Protein AF-A0A944F160-F1 (afdb_monomer)

Nearest PDB structures (foldseek):
  8bfn-assembly1_C  TM=7.804E-01  e=3.083E-09  Escherichia coli
  8dk2-assembly1_G  TM=7.842E-01  e=4.860E-09  Pseudomonas aeruginosa PA14
  8dk2-assembly1_H  TM=8.257E-01  e=2.257E-08  Pseudomonas aeruginosa PA14
  3rpu-assembly1_D  TM=6.708E-01  e=4.105E-07  Escherichia coli K-12
  8dk2-assembly1_F  TM=8.277E-01  e=2.269E-02  Pseudomonas aeruginosa PA14

Secondary structure (DSSP, 8-state):
--PPPPPPTT--S-THHHHHHHHHS-EETTT-HHHHHHHHHTHHHHHHHHHTTTEEEEEETTTTEEEEEEPPP-TTS-TTTPPPPSS--PPPPHHHHHHHHHHHHHHHHHHHH---S--EEEHHHHHHHHHTTS-TTS-HHHHHHHHHHHHHHHHHTTSEEEETTEEEEEEEPGGGGGTS-HHHHHTHHHHHHHHHS--------

Foldseek 3Di:
DDDDDDDDPPPPLPLCLLLVVQLVWKDFCVVRVSSLVSCVVCVVVNQVVCVVVQWGWDDDVPLRMIHIDHHDDPPPDDPVPDDPDSDDDDDDDPLLVQLLLLLVVVVVVCVVPDPDSWDKDFLVNSLVSSVVLDDPPPPSVVSSVVSVVSVVVCVVNVQWDADPPHRGMIIGRPCSCVVQPPVNSVCVVVVSVVNPPPPPPDDDD

Solvent-accessible surface area (backbone atoms only — not comparable to full-atom values): 12583 Å² total; per-residue (Å²): 136,84,77,82,78,77,84,68,92,85,77,69,88,46,69,61,55,34,50,57,45,32,74,75,37,70,43,40,39,92,82,33,50,74,34,42,55,44,37,68,76,38,44,70,65,50,39,61,57,36,44,78,69,49,29,43,75,47,76,40,78,89,74,34,36,30,34,67,41,68,53,77,81,61,90,84,54,62,76,91,72,58,74,80,73,87,67,79,90,74,84,73,55,70,72,45,50,51,50,56,48,54,52,49,52,51,50,52,54,44,66,74,74,45,94,69,95,72,55,73,46,42,53,66,59,54,50,54,62,55,55,77,79,52,74,93,84,64,64,62,70,65,48,55,60,50,47,54,53,38,50,50,49,34,36,75,70,56,37,32,41,77,42,88,98,34,97,54,33,30,35,56,35,66,67,44,53,82,78,54,42,75,68,60,58,72,44,34,73,66,51,49,55,64,69,68,45,77,81,70,77,77,74,88,127

pLDDT: mean 80.74, std 16.71, range [34.62, 97.38]

Sequence (205 aa):
MTTPVPPTPRQARSLSLPVNQLLKGPLFRDQHERAWEALLQLRARIQDYVDVMGLTVVIDEAEGYAFLRSQPEDENADPRLAAPRLMPRRSLSYPVSLLLVLLRKRLAEFDAGSGETRLMITRDEIVEMIRMFLPTGSNEARLVDQIDTYITKAVELQFLRRAKHQEQLYEVQRIIKAYVDGQWLADFETNLARYAAPTTPEGQQ

Radius of gyration: 21.59 Å; Cα contacts (8 Å, |Δi|>4): 173; chains: 1; bounding box: 53×37×85 Å

Structure (mmCIF, N/CA/C/O backbone):
data_AF-A0A944F160-F1
#
_entry.id   AF-A0A944F160-F1
#
loop_
_atom_site.group_PDB
_atom_site.id
_atom_site.type_symbol
_atom_site.label_atom_id
_atom_site.label_alt_id
_atom_site.label_comp_id
_atom_site.label_asym_id
_atom_site.label_entity_id
_atom_site.label_seq_id
_atom_site.pdbx_PDB_ins_code
_atom_site.Cartn_x
_atom_site.Cartn_y
_atom_site.Cartn_z
_atom_site.occupancy
_atom_site.B_iso_or_equiv
_atom_site.auth_seq_id
_atom_site.auth_comp_id
_atom_site.auth_asym_id
_atom_site.auth_atom_id
_atom_site.pdbx_PDB_model_num
ATOM 1 N N . MET A 1 1 ? 18.496 2.537 -55.499 1.00 48.50 1 MET A N 1
ATOM 2 C CA . MET A 1 1 ? 18.194 3.502 -54.421 1.00 48.50 1 MET A CA 1
ATOM 3 C C . MET A 1 1 ? 17.111 2.889 -53.558 1.00 48.50 1 MET A C 1
ATOM 5 O O . MET A 1 1 ? 15.952 2.900 -53.943 1.00 48.50 1 MET A O 1
ATOM 9 N N . THR A 1 2 ? 17.508 2.230 -52.475 1.00 46.03 2 THR A N 1
ATOM 10 C CA . THR A 1 2 ? 16.592 1.510 -51.586 1.00 46.03 2 THR A CA 1
ATOM 11 C C . THR A 1 2 ? 16.134 2.489 -50.515 1.00 46.03 2 THR A C 1
ATOM 13 O O . THR A 1 2 ? 16.920 2.894 -49.663 1.00 46.03 2 THR A O 1
ATOM 16 N N . THR A 1 3 ? 14.887 2.936 -50.603 1.00 49.78 3 THR A N 1
ATOM 17 C CA . THR A 1 3 ? 14.231 3.738 -49.569 1.00 49.78 3 THR A CA 1
ATOM 18 C C . THR A 1 3 ? 14.158 2.905 -48.284 1.00 49.78 3 THR A C 1
ATOM 20 O O . THR A 1 3 ? 13.722 1.752 -48.354 1.00 49.78 3 THR A O 1
ATOM 23 N N . PRO A 1 4 ? 14.582 3.415 -47.114 1.00 53.28 4 PRO A N 1
ATOM 24 C CA . PRO A 1 4 ? 14.446 2.664 -45.878 1.00 53.28 4 PRO A CA 1
ATOM 25 C C . PRO A 1 4 ? 12.960 2.543 -45.532 1.00 53.28 4 PRO A C 1
ATOM 27 O O . PRO A 1 4 ? 12.237 3.535 -45.440 1.00 53.28 4 PRO A O 1
ATOM 30 N N . VAL A 1 5 ? 12.512 1.300 -45.376 1.00 60.75 5 VAL A N 1
ATOM 31 C CA . VAL A 1 5 ? 11.178 0.946 -44.884 1.00 60.75 5 VAL A CA 1
ATOM 32 C C . VAL A 1 5 ? 10.983 1.598 -43.506 1.00 60.75 5 VAL A C 1
ATOM 34 O O . VAL A 1 5 ? 11.830 1.393 -42.632 1.00 60.75 5 VAL A O 1
ATOM 37 N N . PRO A 1 6 ? 9.909 2.376 -43.271 1.00 58.41 6 PRO A N 1
ATOM 38 C CA . PRO A 1 6 ? 9.619 2.884 -41.936 1.00 58.41 6 PRO A CA 1
ATOM 39 C C . PRO A 1 6 ? 9.370 1.697 -40.992 1.00 58.41 6 PRO A C 1
ATOM 41 O O . PRO A 1 6 ? 8.706 0.734 -41.389 1.00 58.41 6 PRO A O 1
ATOM 44 N N . PRO A 1 7 ? 9.895 1.715 -39.755 1.00 46.94 7 PRO A N 1
ATOM 45 C CA . PRO A 1 7 ? 9.709 0.603 -38.836 1.00 46.94 7 PRO A CA 1
ATOM 46 C C . PRO A 1 7 ? 8.213 0.352 -38.580 1.00 46.94 7 PRO A C 1
ATOM 48 O O . PRO A 1 7 ? 7.470 1.237 -38.166 1.00 46.94 7 PRO A O 1
ATOM 51 N N . THR A 1 8 ? 7.782 -0.883 -38.850 1.00 48.88 8 THR A N 1
ATOM 52 C CA . THR A 1 8 ? 6.441 -1.437 -38.579 1.00 48.88 8 THR A CA 1
ATOM 53 C C . THR A 1 8 ? 5.995 -1.215 -37.115 1.00 48.88 8 THR A C 1
ATOM 55 O O . THR A 1 8 ? 6.860 -1.151 -36.240 1.00 48.88 8 THR A O 1
ATOM 58 N N . PRO A 1 9 ? 4.679 -1.247 -36.786 1.00 48.91 9 PRO A N 1
ATOM 59 C CA . PRO A 1 9 ? 4.092 -0.939 -35.460 1.00 48.91 9 PRO A CA 1
ATOM 60 C C . PRO A 1 9 ? 4.465 -1.899 -34.307 1.00 48.91 9 PRO A C 1
ATOM 62 O O . PRO A 1 9 ? 3.807 -1.947 -33.272 1.00 48.91 9 PRO A O 1
ATOM 65 N N . ARG A 1 10 ? 5.518 -2.700 -34.477 1.00 46.72 10 ARG A N 1
ATOM 66 C CA . ARG A 1 10 ? 6.021 -3.721 -33.550 1.00 46.72 10 ARG A CA 1
ATOM 67 C C . ARG A 1 10 ? 6.875 -3.127 -32.410 1.00 46.72 10 ARG A C 1
ATOM 69 O O . ARG A 1 10 ? 7.394 -3.869 -31.584 1.00 46.72 10 ARG A O 1
ATOM 76 N N . GLN A 1 11 ? 6.998 -1.798 -32.350 1.00 48.06 11 GLN A N 1
ATOM 77 C CA . GLN A 1 11 ? 7.715 -1.022 -31.333 1.00 48.06 11 GLN A CA 1
ATOM 78 C C . GLN A 1 11 ? 6.733 -0.161 -30.515 1.00 48.06 11 GLN A C 1
ATOM 80 O O . GLN A 1 11 ? 6.533 0.995 -30.852 1.00 48.06 11 GLN A O 1
ATOM 85 N N . ALA A 1 12 ? 6.102 -0.719 -29.471 1.00 44.44 12 ALA A N 1
ATOM 86 C CA . ALA A 1 12 ? 5.682 0.005 -28.248 1.00 44.44 12 ALA A CA 1
ATOM 87 C C . ALA A 1 12 ? 4.867 -0.887 -27.282 1.00 44.44 12 ALA A C 1
ATOM 89 O O . ALA A 1 12 ? 3.846 -0.484 -26.733 1.00 44.44 12 ALA A O 1
ATOM 90 N N . ARG A 1 13 ? 5.366 -2.087 -26.960 1.00 55.56 13 ARG A N 1
ATOM 91 C CA . ARG A 1 13 ? 5.405 -2.461 -25.536 1.00 55.56 13 ARG A CA 1
ATOM 92 C C . ARG A 1 13 ? 6.640 -1.762 -24.986 1.00 55.56 13 ARG A C 1
ATOM 94 O O . ARG A 1 13 ? 7.719 -2.337 -24.907 1.00 55.56 13 ARG A O 1
ATOM 101 N N . SER A 1 14 ? 6.541 -0.445 -24.863 1.00 75.38 14 SER A N 1
ATOM 102 C CA . SER A 1 14 ? 7.671 0.402 -24.522 1.00 75.38 14 SER A CA 1
ATOM 103 C C . SER A 1 14 ? 7.957 0.249 -23.035 1.00 75.38 14 SER A C 1
ATOM 105 O O . SER A 1 14 ? 7.033 0.265 -22.225 1.00 75.38 14 SER A O 1
ATOM 107 N N . LEU A 1 15 ? 9.241 0.148 -22.677 1.00 85.00 15 LEU A N 1
ATOM 108 C CA . LEU A 1 15 ? 9.702 0.166 -21.281 1.00 85.00 15 LEU A CA 1
ATOM 109 C C . LEU A 1 15 ? 9.099 1.335 -20.492 1.00 85.00 15 LEU A C 1
ATOM 111 O O . LEU A 1 15 ? 8.826 1.203 -19.305 1.00 85.00 15 LEU A O 1
ATOM 115 N N . SER A 1 16 ? 8.830 2.450 -21.176 1.00 90.56 16 SER A N 1
ATOM 116 C CA . SER A 1 16 ? 8.236 3.644 -20.587 1.00 90.56 16 SER A CA 1
ATOM 117 C C . SER A 1 16 ? 6.921 3.385 -19.859 1.00 90.56 16 SER A C 1
ATOM 119 O O . SER A 1 16 ? 6.704 3.998 -18.825 1.00 90.56 16 SER A O 1
ATOM 121 N N . LEU A 1 17 ? 6.046 2.493 -20.338 1.00 93.81 17 LEU A N 1
ATOM 122 C CA . LEU A 1 17 ? 4.754 2.266 -19.685 1.00 93.81 17 LEU A CA 1
ATOM 123 C C . LEU A 1 17 ? 4.914 1.671 -18.271 1.00 93.81 17 LEU A C 1
ATOM 125 O O . LEU A 1 17 ? 4.497 2.336 -17.322 1.00 93.81 17 LEU A O 1
ATOM 129 N N . PRO A 1 18 ? 5.504 0.473 -18.085 1.00 94.75 18 PRO A N 1
ATOM 130 C CA . PRO A 1 18 ? 5.689 -0.089 -16.750 1.00 94.75 18 PRO A CA 1
ATOM 131 C C . PRO A 1 18 ? 6.624 0.764 -15.887 1.00 94.75 18 PRO A C 1
ATOM 133 O O . PRO A 1 18 ? 6.323 0.969 -14.716 1.00 94.75 18 PRO A O 1
ATOM 136 N N . VAL A 1 19 ? 7.702 1.325 -16.452 1.00 94.56 19 VAL A N 1
ATOM 137 C CA . VAL A 1 19 ? 8.652 2.159 -15.694 1.00 94.56 19 VAL A CA 1
ATOM 138 C C . VAL A 1 19 ? 7.991 3.439 -15.182 1.00 94.56 19 VAL A C 1
ATOM 140 O O . VAL A 1 19 ? 8.104 3.744 -14.000 1.00 94.56 19 VAL A O 1
ATOM 143 N N . ASN A 1 20 ? 7.251 4.170 -16.020 1.00 94.25 20 ASN A N 1
ATOM 144 C CA . ASN A 1 20 ? 6.584 5.399 -15.584 1.00 94.25 20 ASN A CA 1
ATOM 145 C C . ASN A 1 20 ? 5.519 5.126 -14.520 1.00 94.25 20 ASN A C 1
ATOM 147 O O . ASN A 1 20 ? 5.328 5.962 -13.640 1.00 94.25 20 ASN A O 1
ATOM 151 N N . GLN A 1 21 ? 4.818 3.990 -14.595 1.00 94.88 21 GLN A N 1
ATOM 152 C CA . GLN A 1 21 ? 3.865 3.612 -13.551 1.00 94.88 21 GLN A CA 1
ATOM 153 C C . GLN A 1 21 ? 4.581 3.288 -12.242 1.00 94.88 21 GLN A C 1
ATOM 155 O O . GLN A 1 21 ? 4.230 3.851 -11.212 1.00 94.88 21 GLN A O 1
ATOM 160 N N . LEU A 1 22 ? 5.643 2.484 -12.304 1.00 94.88 22 LEU A N 1
ATOM 161 C CA . LEU A 1 22 ? 6.470 2.124 -11.153 1.00 94.88 22 LEU A CA 1
ATOM 162 C C . LEU A 1 22 ? 7.118 3.339 -10.464 1.00 94.88 22 LEU A C 1
ATOM 164 O O . LEU A 1 22 ? 7.229 3.371 -9.241 1.00 94.88 22 LEU A O 1
ATOM 168 N N . LEU A 1 23 ? 7.515 4.358 -11.232 1.00 92.12 23 LEU A N 1
ATOM 169 C CA . LEU A 1 23 ? 8.055 5.614 -10.695 1.00 92.12 23 LEU A CA 1
ATOM 170 C C . LEU A 1 23 ? 6.992 6.473 -9.994 1.00 92.12 23 LEU A C 1
ATOM 172 O O . LEU A 1 23 ? 7.328 7.246 -9.099 1.00 92.12 23 LEU A O 1
ATOM 176 N N . LYS A 1 24 ? 5.717 6.356 -10.385 1.00 91.50 24 LYS A N 1
ATOM 177 C CA . LYS A 1 24 ? 4.599 7.054 -9.728 1.00 91.50 24 LYS A CA 1
ATOM 178 C C . LYS A 1 24 ? 4.118 6.333 -8.472 1.00 91.50 24 LYS A C 1
ATOM 180 O O . LYS A 1 24 ? 3.569 6.980 -7.585 1.00 91.50 24 LYS A O 1
ATOM 185 N N . GLY A 1 25 ? 4.305 5.018 -8.397 1.00 91.75 25 GLY A N 1
ATOM 186 C CA . GLY A 1 25 ? 3.907 4.204 -7.260 1.00 91.75 25 GLY A CA 1
ATOM 187 C C . GLY A 1 25 ? 3.819 2.715 -7.603 1.00 91.75 25 GLY A C 1
ATOM 188 O O . GLY A 1 25 ? 4.293 2.281 -8.652 1.00 91.75 25 GLY A O 1
ATOM 189 N N . PRO A 1 26 ? 3.219 1.910 -6.716 1.00 94.94 26 PRO A N 1
ATOM 190 C CA . PRO A 1 26 ? 3.035 0.489 -6.956 1.00 94.94 26 PRO A CA 1
ATOM 191 C C . PRO A 1 26 ? 2.193 0.180 -8.197 1.00 94.94 26 PRO A C 1
ATOM 193 O O . PRO A 1 26 ? 1.189 0.831 -8.484 1.00 94.94 26 PRO A O 1
ATOM 196 N N . LEU A 1 27 ? 2.575 -0.879 -8.902 1.00 96.06 27 LEU A N 1
ATOM 197 C CA . LEU A 1 27 ? 1.882 -1.413 -10.061 1.00 96.06 27 LEU A CA 1
ATOM 198 C C . LEU A 1 27 ? 1.107 -2.668 -9.642 1.00 96.06 27 LEU A C 1
ATOM 200 O O . LEU A 1 27 ? 1.691 -3.716 -9.383 1.00 96.06 27 LEU A O 1
ATOM 204 N N . PHE A 1 28 ? -0.218 -2.558 -9.598 1.00 96.25 28 PHE A N 1
ATOM 205 C CA . PHE A 1 28 ? -1.131 -3.677 -9.335 1.00 96.25 28 PHE A CA 1
ATOM 206 C C . PHE A 1 28 ? -1.639 -4.327 -10.627 1.00 96.25 28 PHE A C 1
ATOM 208 O O . PHE A 1 28 ? -2.057 -3.612 -11.542 1.00 96.25 28 PHE A O 1
ATOM 215 N N . ARG A 1 29 ? -1.665 -5.665 -10.687 1.00 95.88 29 ARG A N 1
ATOM 216 C CA . ARG A 1 29 ? -2.163 -6.442 -11.839 1.00 95.88 29 ARG A CA 1
ATOM 217 C C . ARG A 1 29 ? -3.590 -6.059 -12.225 1.00 95.88 29 ARG A C 1
ATOM 219 O O . ARG A 1 29 ? -3.880 -5.884 -13.402 1.00 95.88 29 ARG A O 1
ATOM 226 N N . ASP A 1 30 ? -4.466 -5.927 -11.236 1.00 92.75 30 ASP A N 1
ATOM 227 C CA . ASP A 1 30 ? -5.900 -5.719 -11.447 1.00 92.75 30 ASP A CA 1
ATOM 228 C C . ASP A 1 30 ? -6.263 -4.287 -11.878 1.00 92.75 30 ASP A C 1
ATOM 230 O O . ASP A 1 30 ? -7.335 -4.063 -12.432 1.00 92.75 30 ASP A O 1
ATOM 234 N N . GLN A 1 31 ? -5.374 -3.319 -11.642 1.00 92.94 31 GLN A N 1
ATOM 235 C CA . GLN A 1 31 ? -5.542 -1.928 -12.077 1.00 92.94 31 GLN A CA 1
ATOM 236 C C . GLN A 1 31 ? -4.779 -1.612 -13.365 1.00 92.94 31 GLN A C 1
ATOM 238 O O . GLN A 1 31 ? -5.205 -0.771 -14.156 1.00 92.94 31 GLN A O 1
ATOM 243 N N . HIS A 1 32 ? -3.624 -2.246 -13.560 1.00 94.88 32 HIS A N 1
ATOM 244 C CA . HIS A 1 32 ? -2.651 -1.868 -14.577 1.00 94.88 32 HIS A CA 1
ATOM 245 C C . HIS A 1 32 ? -2.330 -3.032 -15.515 1.00 94.88 32 HIS A C 1
ATOM 247 O O . HIS A 1 32 ? -1.169 -3.217 -15.865 1.00 94.88 32 HIS A O 1
ATOM 253 N N . GLU A 1 33 ? -3.335 -3.796 -15.947 1.00 94.50 33 GLU A N 1
ATOM 254 C CA . GLU A 1 33 ? -3.187 -5.033 -16.736 1.00 94.50 33 GLU A CA 1
ATOM 255 C C . GLU A 1 33 ? -2.151 -4.916 -17.870 1.00 94.50 33 GLU A C 1
ATOM 257 O O . GLU A 1 33 ? -1.165 -5.648 -17.903 1.00 94.50 33 GLU A O 1
ATOM 262 N N . ARG A 1 34 ? -2.274 -3.898 -18.733 1.00 93.75 34 ARG A N 1
ATOM 263 C CA . ARG A 1 34 ? -1.329 -3.672 -19.846 1.00 93.75 34 ARG A CA 1
ATOM 264 C C . ARG A 1 34 ? 0.102 -3.383 -19.384 1.00 93.75 34 ARG A C 1
ATOM 266 O O . ARG A 1 34 ? 1.058 -3.786 -20.044 1.00 93.75 34 ARG A O 1
ATOM 273 N N . ALA A 1 35 ? 0.262 -2.641 -18.289 1.00 95.00 35 ALA A N 1
ATOM 274 C CA . ALA A 1 35 ? 1.578 -2.335 -17.735 1.00 95.00 35 ALA A CA 1
ATOM 275 C C . ALA A 1 35 ? 2.161 -3.549 -16.994 1.00 95.00 35 ALA A C 1
ATOM 277 O O . ALA A 1 35 ? 3.364 -3.767 -17.062 1.00 95.00 35 ALA A O 1
ATOM 278 N N . TRP A 1 36 ? 1.316 -4.360 -16.352 1.00 96.69 36 TRP A N 1
ATOM 279 C CA . TRP A 1 36 ? 1.683 -5.613 -15.696 1.00 96.69 36 TRP A CA 1
ATOM 280 C C . TRP A 1 36 ? 2.204 -6.632 -16.712 1.00 96.69 36 TRP A C 1
ATOM 282 O O . TRP A 1 36 ? 3.298 -7.166 -16.553 1.00 96.69 36 TRP A O 1
ATOM 292 N N . GLU A 1 37 ? 1.487 -6.839 -17.817 1.00 95.38 37 GLU A N 1
ATOM 293 C CA . GLU A 1 37 ? 1.948 -7.699 -18.912 1.00 95.38 37 GLU A CA 1
ATOM 294 C C . GLU A 1 37 ? 3.286 -7.227 -19.492 1.00 95.38 37 GLU A C 1
ATOM 296 O O . GLU A 1 37 ? 4.191 -8.032 -19.722 1.00 95.38 37 GLU A O 1
ATOM 301 N N . ALA A 1 38 ? 3.432 -5.915 -19.711 1.00 95.19 38 ALA A N 1
ATOM 302 C CA . ALA A 1 38 ? 4.680 -5.334 -20.195 1.00 95.19 38 ALA A CA 1
ATOM 303 C C . ALA A 1 38 ? 5.825 -5.506 -19.182 1.00 95.19 38 ALA A C 1
ATOM 305 O O . ALA A 1 38 ? 6.948 -5.797 -19.591 1.00 95.19 38 ALA A O 1
ATOM 306 N N . LEU A 1 39 ? 5.545 -5.365 -17.881 1.00 95.94 39 LEU A N 1
ATOM 307 C CA . LEU A 1 39 ? 6.502 -5.591 -16.799 1.00 95.94 39 LEU A CA 1
ATOM 308 C C . LEU A 1 39 ? 7.034 -7.027 -16.821 1.00 95.94 39 LEU A C 1
ATOM 310 O O . LEU A 1 39 ? 8.249 -7.219 -16.819 1.00 95.94 39 LEU A O 1
ATOM 314 N N . LEU A 1 40 ? 6.148 -8.024 -16.894 1.00 95.69 40 LEU A N 1
ATOM 315 C CA . LEU A 1 40 ? 6.550 -9.433 -16.908 1.00 95.69 40 LEU A CA 1
ATOM 316 C C . LEU A 1 40 ? 7.366 -9.786 -18.158 1.00 95.69 40 LEU A C 1
ATOM 318 O O . LEU A 1 40 ? 8.377 -10.479 -18.068 1.00 95.69 40 LEU A O 1
ATOM 322 N N . GLN A 1 41 ? 6.981 -9.262 -19.322 1.00 94.94 41 GLN A N 1
ATOM 323 C CA . GLN A 1 41 ? 7.685 -9.527 -20.582 1.00 94.94 41 GLN A CA 1
ATOM 324 C C . GLN A 1 41 ? 9.052 -8.845 -20.683 1.00 94.94 41 GLN A C 1
ATOM 326 O O . GLN A 1 41 ? 9.931 -9.333 -21.390 1.00 94.94 41 GLN A O 1
ATOM 331 N N . LEU A 1 42 ? 9.231 -7.699 -20.022 1.00 94.94 42 LEU A N 1
ATOM 332 C CA . LEU A 1 42 ? 10.433 -6.869 -20.127 1.00 94.94 42 LEU A CA 1
ATOM 333 C C . LEU A 1 42 ? 11.240 -6.832 -18.826 1.00 94.94 42 LEU A C 1
ATOM 335 O O . LEU A 1 42 ? 12.070 -5.940 -18.661 1.00 94.94 42 LEU A O 1
ATOM 339 N N . ARG A 1 43 ? 11.029 -7.796 -17.921 1.00 94.62 43 ARG A N 1
ATOM 340 C CA . ARG A 1 43 ? 11.579 -7.801 -16.558 1.00 94.62 43 ARG A CA 1
ATOM 341 C C . ARG A 1 43 ? 13.070 -7.473 -16.494 1.00 94.62 43 ARG A C 1
ATOM 343 O O . ARG A 1 43 ? 13.440 -6.544 -15.787 1.00 94.62 43 ARG A O 1
ATOM 350 N N . ALA A 1 44 ? 13.904 -8.192 -17.250 1.00 94.69 44 ALA A N 1
ATOM 351 C CA . ALA A 1 44 ? 15.355 -7.977 -17.256 1.00 94.69 44 ALA A CA 1
ATOM 352 C C . ALA A 1 44 ? 15.717 -6.547 -17.686 1.00 94.69 44 ALA A C 1
ATOM 354 O O . ALA A 1 44 ? 16.418 -5.839 -16.981 1.00 94.69 44 ALA A O 1
ATOM 355 N N . ARG A 1 45 ? 15.120 -6.069 -18.783 1.00 94.75 45 ARG A N 1
ATOM 356 C CA . ARG A 1 45 ? 15.370 -4.719 -19.304 1.00 94.75 45 ARG A CA 1
ATOM 357 C C . ARG A 1 45 ? 14.890 -3.613 -18.364 1.00 94.75 45 ARG A C 1
ATOM 359 O O . ARG A 1 45 ? 15.476 -2.538 -18.347 1.00 94.75 45 ARG A O 1
ATOM 366 N N . ILE A 1 46 ? 13.796 -3.843 -17.636 1.00 95.19 46 ILE A N 1
ATOM 367 C CA . ILE A 1 46 ? 13.307 -2.909 -16.616 1.00 95.19 46 ILE A CA 1
ATOM 368 C C . ILE A 1 46 ? 14.276 -2.888 -15.442 1.00 95.19 46 ILE A C 1
ATOM 370 O O . ILE A 1 46 ? 14.620 -1.798 -15.002 1.00 95.19 46 ILE A O 1
ATOM 374 N N . GLN A 1 47 ? 14.732 -4.057 -14.980 1.00 94.94 47 GLN A N 1
ATOM 375 C CA . GLN A 1 47 ? 15.724 -4.164 -13.915 1.00 94.94 47 GLN A CA 1
ATOM 376 C C . GLN A 1 47 ? 17.003 -3.409 -14.286 1.00 94.94 47 GLN A C 1
ATOM 378 O O . GLN A 1 47 ? 17.388 -2.527 -13.531 1.00 94.94 47 GLN A O 1
ATOM 383 N N . ASP A 1 48 ? 17.576 -3.651 -15.468 1.00 94.19 48 ASP A N 1
ATOM 384 C CA . ASP A 1 48 ? 18.776 -2.945 -15.945 1.00 94.19 48 ASP A CA 1
ATOM 385 C C . ASP A 1 48 ? 18.565 -1.422 -15.998 1.00 94.19 48 ASP A C 1
ATOM 387 O O . ASP A 1 48 ? 19.449 -0.642 -15.660 1.00 94.19 48 ASP A O 1
ATOM 391 N N . TYR A 1 49 ? 17.376 -0.973 -16.412 1.00 93.19 49 TYR A N 1
ATOM 392 C CA . TYR A 1 49 ? 17.071 0.453 -16.522 1.00 93.19 49 TYR A CA 1
ATOM 393 C C . TYR A 1 49 ? 16.949 1.142 -15.156 1.00 93.19 49 TYR A C 1
ATOM 395 O O . TYR A 1 49 ? 17.437 2.257 -14.978 1.00 93.19 49 TYR A O 1
ATOM 403 N N . VAL A 1 50 ? 16.263 0.512 -14.196 1.00 92.44 50 VAL A N 1
ATOM 404 C CA . VAL A 1 50 ? 16.066 1.094 -12.859 1.00 92.44 50 VAL A CA 1
ATOM 405 C C . VAL A 1 50 ? 17.304 0.957 -11.976 1.00 92.44 50 VAL A C 1
ATOM 407 O O . VAL A 1 50 ? 17.508 1.802 -11.108 1.00 92.44 50 VAL A O 1
ATOM 410 N N . ASP A 1 51 ? 18.161 -0.025 -12.257 1.00 91.50 51 ASP A N 1
ATOM 411 C CA . ASP A 1 51 ? 19.460 -0.212 -11.607 1.00 91.50 51 ASP A CA 1
ATOM 412 C C . ASP A 1 51 ? 20.373 1.006 -11.805 1.00 91.50 51 ASP A C 1
ATOM 414 O O . ASP A 1 51 ? 20.918 1.537 -10.841 1.00 91.50 51 ASP A O 1
ATOM 418 N N . VAL A 1 52 ? 20.406 1.572 -13.019 1.00 89.62 52 VAL A N 1
ATOM 419 C CA . VAL A 1 52 ? 21.125 2.830 -13.320 1.00 89.62 52 VAL A CA 1
ATOM 420 C C . VAL A 1 52 ? 20.624 4.010 -12.472 1.00 89.62 52 VAL A C 1
ATOM 422 O O . VAL A 1 52 ? 21.364 4.959 -12.221 1.00 89.62 52 VAL A O 1
ATOM 425 N N . MET A 1 53 ? 19.372 3.966 -12.008 1.00 88.62 53 MET A N 1
ATOM 426 C CA . MET A 1 53 ? 18.781 4.979 -11.126 1.00 88.62 53 MET A CA 1
ATOM 427 C C . MET A 1 53 ? 19.001 4.686 -9.629 1.00 88.62 53 MET A C 1
ATOM 429 O O . MET A 1 53 ? 18.459 5.406 -8.789 1.00 88.62 53 MET A O 1
ATOM 433 N N . GLY A 1 54 ? 19.747 3.633 -9.275 1.00 88.06 54 GLY A N 1
ATOM 434 C CA . GLY A 1 54 ? 19.927 3.179 -7.892 1.00 88.06 54 GLY A CA 1
ATOM 435 C C . GLY A 1 54 ? 18.659 2.565 -7.291 1.00 88.06 54 GLY A C 1
ATOM 436 O O . GLY A 1 54 ? 18.422 2.653 -6.081 1.00 88.06 54 GLY A O 1
ATOM 437 N N . LEU A 1 55 ? 17.795 1.991 -8.133 1.00 91.75 55 LEU A N 1
ATOM 438 C CA . LEU A 1 55 ? 16.525 1.386 -7.744 1.00 91.75 55 LEU A CA 1
ATOM 439 C C . LEU 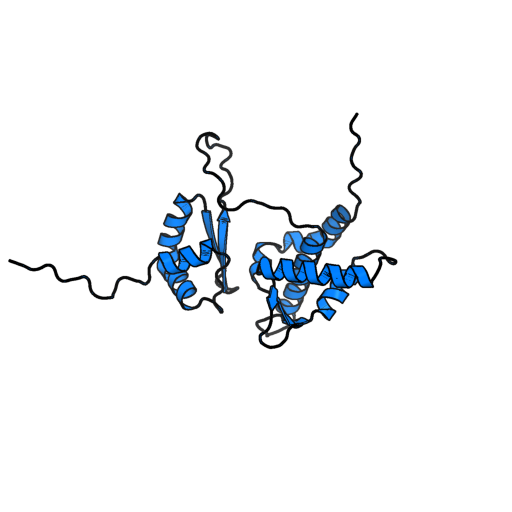A 1 55 ? 16.499 -0.103 -8.108 1.00 91.75 55 LEU A C 1
ATOM 441 O O . LEU A 1 55 ? 17.115 -0.552 -9.068 1.00 91.75 55 LEU A O 1
ATOM 445 N N . THR A 1 56 ? 15.700 -0.867 -7.374 1.00 93.12 56 THR A N 1
ATOM 446 C CA . THR A 1 56 ? 15.406 -2.271 -7.672 1.00 93.12 56 THR A CA 1
ATOM 447 C C . THR A 1 56 ? 13.907 -2.443 -7.840 1.00 93.12 56 THR A C 1
ATOM 449 O O . THR A 1 56 ? 13.127 -1.925 -7.034 1.00 93.12 56 THR A O 1
ATOM 452 N N . VAL A 1 57 ? 13.493 -3.181 -8.873 1.00 95.31 57 VAL A N 1
ATOM 453 C CA . VAL A 1 57 ? 12.091 -3.563 -9.040 1.00 95.31 57 VAL A CA 1
ATOM 454 C C . VAL A 1 57 ? 11.817 -4.856 -8.275 1.00 95.31 57 VAL A C 1
ATOM 456 O O . VAL A 1 57 ? 12.451 -5.885 -8.495 1.00 95.31 57 VAL A O 1
ATOM 459 N N . VAL A 1 58 ? 10.855 -4.801 -7.360 1.00 95.44 58 VAL A N 1
ATOM 460 C CA . VAL A 1 58 ? 10.352 -5.967 -6.631 1.00 95.44 58 VAL A CA 1
ATOM 461 C C . VAL A 1 58 ? 9.033 -6.375 -7.271 1.00 95.44 58 VAL A C 1
ATOM 463 O O . VAL A 1 58 ? 8.156 -5.534 -7.460 1.00 95.44 58 VAL A O 1
ATOM 466 N N . ILE A 1 59 ? 8.904 -7.654 -7.623 1.00 96.69 59 ILE A N 1
ATOM 467 C CA . ILE A 1 59 ? 7.717 -8.214 -8.276 1.00 96.69 59 ILE A CA 1
ATOM 468 C C . ILE A 1 59 ? 7.253 -9.405 -7.451 1.00 96.69 59 ILE A C 1
ATOM 470 O O . ILE A 1 59 ? 8.013 -10.354 -7.263 1.00 96.69 59 ILE A O 1
ATOM 474 N N . ASP A 1 60 ? 6.007 -9.356 -6.998 1.00 95.81 60 ASP A N 1
ATOM 475 C CA . ASP A 1 60 ? 5.322 -10.480 -6.376 1.00 95.81 60 ASP A CA 1
ATOM 476 C C . ASP A 1 60 ? 4.196 -10.927 -7.312 1.00 95.81 60 ASP A C 1
ATOM 478 O O . ASP A 1 60 ? 3.124 -10.321 -7.391 1.00 95.81 60 ASP A O 1
ATOM 482 N N . GLU A 1 61 ? 4.473 -11.962 -8.106 1.00 94.94 61 GLU A N 1
ATOM 483 C CA . GLU A 1 61 ? 3.512 -12.461 -9.087 1.00 94.94 61 GLU A CA 1
ATOM 484 C C . GLU A 1 61 ? 2.328 -13.175 -8.434 1.00 94.94 61 GLU A C 1
ATOM 486 O O . GLU A 1 61 ? 1.226 -13.112 -8.980 1.00 94.94 61 GLU A O 1
ATOM 491 N N . ALA A 1 62 ? 2.534 -13.823 -7.286 1.00 92.19 62 ALA A N 1
ATOM 492 C CA . ALA A 1 62 ? 1.479 -14.535 -6.574 1.00 92.19 62 ALA A CA 1
ATOM 493 C C . ALA A 1 62 ? 0.467 -13.548 -5.983 1.00 92.19 62 ALA A C 1
ATOM 495 O O . ALA A 1 62 ? -0.741 -13.729 -6.128 1.00 92.19 62 ALA A O 1
ATOM 496 N N . GLU A 1 63 ? 0.958 -12.463 -5.389 1.00 92.25 63 GLU A N 1
ATOM 497 C CA . GLU A 1 63 ? 0.114 -11.425 -4.798 1.00 92.25 63 GLU A CA 1
ATOM 498 C C . GLU A 1 63 ? -0.328 -10.352 -5.812 1.00 92.25 63 GLU A C 1
ATOM 500 O O . GLU A 1 63 ? -1.234 -9.567 -5.531 1.00 92.25 63 GLU A O 1
ATOM 505 N N . GLY A 1 64 ? 0.282 -10.313 -7.001 1.00 94.38 64 GLY A N 1
ATOM 506 C CA . GLY A 1 64 ? -0.141 -9.470 -8.120 1.00 94.38 64 GLY A CA 1
ATOM 507 C C . GLY A 1 64 ? 0.233 -7.991 -7.994 1.00 94.38 64 GLY A C 1
ATOM 508 O O . GLY A 1 64 ? -0.492 -7.141 -8.520 1.00 94.38 64 GLY A O 1
ATOM 509 N N . TYR A 1 65 ? 1.341 -7.669 -7.322 1.00 96.38 65 TYR A N 1
ATOM 510 C CA . TYR A 1 65 ? 1.856 -6.301 -7.209 1.00 96.38 65 TYR A CA 1
ATOM 511 C C . TYR A 1 65 ? 3.357 -6.209 -7.519 1.00 96.38 65 TYR A C 1
ATOM 513 O O . TYR A 1 65 ? 4.110 -7.176 -7.418 1.00 96.38 65 TYR A O 1
ATOM 521 N N . ALA A 1 66 ? 3.796 -5.015 -7.907 1.00 97.00 66 ALA A N 1
ATOM 522 C CA . ALA A 1 66 ? 5.198 -4.676 -8.098 1.00 97.00 66 ALA A CA 1
ATOM 523 C C . ALA A 1 66 ? 5.467 -3.235 -7.658 1.00 97.00 66 ALA A C 1
ATOM 525 O O . ALA A 1 66 ? 4.580 -2.386 -7.731 1.00 97.00 66 ALA A O 1
ATOM 526 N N . PHE A 1 67 ? 6.677 -2.936 -7.200 1.00 95.38 67 PHE A N 1
ATOM 527 C CA . PHE A 1 67 ? 7.063 -1.590 -6.770 1.00 95.38 67 PHE A CA 1
ATOM 528 C C . PHE A 1 67 ? 8.577 -1.381 -6.889 1.00 95.38 67 PHE A C 1
ATOM 530 O O . PHE A 1 67 ? 9.337 -2.339 -7.046 1.00 95.38 67 PHE A O 1
ATOM 537 N N . LEU A 1 68 ? 9.015 -0.122 -6.824 1.00 93.69 68 LEU A N 1
ATOM 538 C CA . LEU A 1 68 ? 10.434 0.235 -6.780 1.00 93.69 68 LEU A CA 1
ATOM 539 C C . LEU A 1 68 ? 10.890 0.447 -5.342 1.00 93.69 68 LEU A C 1
ATOM 541 O O . LEU A 1 68 ? 10.174 1.025 -4.523 1.00 93.69 68 LEU A O 1
ATOM 545 N N . ARG A 1 69 ? 12.115 0.018 -5.058 1.00 89.69 69 ARG A N 1
ATOM 546 C CA . ARG A 1 69 ? 12.806 0.275 -3.797 1.00 89.69 69 ARG A CA 1
ATOM 547 C C . ARG A 1 69 ? 14.171 0.876 -4.090 1.00 89.69 69 ARG A C 1
ATOM 549 O O . ARG A 1 69 ? 14.835 0.425 -5.016 1.00 89.69 69 ARG A O 1
ATOM 556 N N . SER A 1 70 ? 14.610 1.838 -3.281 1.00 88.12 70 SER A N 1
ATOM 557 C CA . SER A 1 70 ? 16.015 2.256 -3.295 1.00 88.12 70 SER A CA 1
ATOM 558 C C . SER A 1 70 ? 16.916 1.073 -2.968 1.00 88.12 70 SER A C 1
ATOM 560 O O . SER A 1 70 ? 16.609 0.296 -2.053 1.00 88.12 70 SER A O 1
ATOM 562 N N . GLN A 1 71 ? 18.028 0.967 -3.683 1.00 84.75 71 GLN A N 1
ATOM 563 C CA . GLN A 1 71 ? 19.076 0.018 -3.347 1.00 84.75 71 GLN A CA 1
ATOM 564 C C . GLN A 1 71 ? 19.627 0.302 -1.940 1.00 84.75 71 GLN A C 1
ATOM 566 O O . GLN A 1 71 ? 19.581 1.451 -1.475 1.00 84.75 71 GLN A O 1
ATOM 571 N N . PRO A 1 72 ? 20.070 -0.738 -1.211 1.00 75.06 72 PRO A N 1
ATOM 572 C CA . PRO A 1 72 ? 20.818 -0.524 0.018 1.00 75.06 72 PRO A CA 1
ATOM 573 C C . PRO A 1 72 ? 22.068 0.304 -0.295 1.00 75.06 72 PRO A C 1
ATOM 575 O O . PRO A 1 72 ? 22.620 0.207 -1.389 1.00 75.06 72 PRO A O 1
ATOM 578 N N . GLU A 1 73 ? 22.490 1.135 0.656 1.00 67.44 73 GLU A N 1
ATOM 579 C CA . GLU A 1 73 ? 23.796 1.778 0.536 1.00 67.44 73 GLU A CA 1
ATOM 580 C C . GLU A 1 73 ? 24.862 0.692 0.532 1.00 67.44 73 GLU A C 1
ATOM 582 O O . GLU A 1 73 ? 24.875 -0.174 1.408 1.00 67.44 73 GLU A O 1
ATOM 587 N N . ASP A 1 74 ? 25.725 0.729 -0.476 1.00 68.31 74 ASP A N 1
ATOM 588 C CA . ASP A 1 74 ? 26.966 -0.018 -0.422 1.00 68.31 74 ASP A CA 1
ATOM 589 C C . ASP A 1 74 ? 27.874 0.702 0.576 1.00 68.31 74 ASP A C 1
ATOM 591 O O . ASP A 1 74 ? 28.346 1.809 0.316 1.00 68.31 74 ASP A O 1
ATOM 595 N N . GLU A 1 75 ? 28.082 0.083 1.738 1.00 64.88 75 GLU A N 1
ATOM 596 C CA . GLU A 1 75 ? 28.943 0.605 2.806 1.00 64.88 75 GLU A CA 1
ATOM 597 C C . GLU A 1 75 ? 30.393 0.824 2.332 1.00 64.88 75 GLU A C 1
ATOM 599 O O . GLU A 1 75 ? 31.138 1.573 2.962 1.00 64.88 75 GLU A O 1
ATOM 604 N N . ASN A 1 76 ? 30.788 0.213 1.207 1.00 65.62 76 ASN A N 1
ATOM 605 C CA . ASN A 1 76 ? 32.118 0.337 0.613 1.00 65.62 76 ASN A CA 1
ATOM 606 C C . ASN A 1 76 ? 32.191 1.361 -0.532 1.00 65.62 76 ASN A C 1
ATOM 608 O O . ASN A 1 76 ? 33.282 1.606 -1.055 1.00 65.62 76 ASN A O 1
ATOM 612 N N . ALA A 1 77 ? 31.066 1.947 -0.954 1.00 67.31 77 ALA A N 1
ATOM 613 C CA . ALA A 1 77 ? 31.054 2.943 -2.019 1.00 67.31 77 ALA A CA 1
ATOM 614 C C . ALA A 1 77 ? 31.534 4.308 -1.506 1.00 67.31 77 ALA A C 1
ATOM 616 O O . ALA A 1 77 ? 31.196 4.725 -0.399 1.00 67.31 77 ALA A O 1
ATOM 617 N N . ASP A 1 78 ? 32.303 5.033 -2.328 1.00 70.69 78 ASP A N 1
ATOM 618 C CA . ASP A 1 78 ? 32.722 6.400 -2.001 1.00 70.69 78 ASP A CA 1
ATOM 619 C C . ASP A 1 78 ? 31.469 7.278 -1.793 1.00 70.69 78 ASP A C 1
ATOM 621 O O . ASP A 1 78 ? 30.700 7.469 -2.743 1.00 70.69 78 ASP A O 1
ATOM 625 N N . PRO A 1 79 ? 31.258 7.863 -0.597 1.00 66.62 79 PRO A N 1
ATOM 626 C CA . PRO A 1 79 ? 30.105 8.717 -0.314 1.00 66.62 79 PRO A CA 1
ATOM 627 C C . PRO A 1 79 ? 29.977 9.911 -1.269 1.00 66.62 79 PRO A C 1
ATOM 629 O O . PRO A 1 79 ? 28.891 10.463 -1.430 1.00 66.62 79 PRO A O 1
ATOM 632 N N . ARG A 1 80 ? 31.073 10.321 -1.923 1.00 66.38 80 ARG A N 1
ATOM 633 C CA . ARG A 1 80 ? 31.094 11.393 -2.933 1.00 66.38 80 ARG A CA 1
ATOM 634 C C . ARG A 1 80 ? 30.501 10.966 -4.276 1.00 66.38 80 ARG A C 1
ATOM 636 O O . ARG A 1 80 ? 30.136 11.828 -5.070 1.00 66.38 80 ARG A O 1
ATOM 643 N N . LEU A 1 81 ? 30.427 9.661 -4.529 1.00 66.12 81 LEU A N 1
ATOM 644 C CA . LEU A 1 81 ? 29.829 9.054 -5.718 1.00 66.12 81 LEU A CA 1
ATOM 645 C C . LEU A 1 81 ? 28.401 8.548 -5.454 1.00 66.12 81 LEU A C 1
ATOM 647 O O . LEU A 1 81 ? 27.733 8.106 -6.388 1.00 66.12 81 LEU A O 1
ATOM 651 N N . ALA A 1 82 ? 27.920 8.619 -4.207 1.00 65.12 82 ALA A N 1
ATOM 652 C CA . ALA A 1 82 ? 26.587 8.162 -3.840 1.00 65.12 82 ALA A CA 1
ATOM 653 C C . ALA A 1 82 ? 25.508 9.024 -4.516 1.00 65.12 82 ALA A C 1
ATOM 655 O O . ALA A 1 82 ? 25.398 10.231 -4.282 1.00 65.12 82 ALA A O 1
ATOM 656 N N . ALA A 1 83 ? 24.693 8.394 -5.363 1.00 65.81 83 ALA A N 1
ATOM 657 C CA . ALA A 1 83 ? 23.588 9.069 -6.026 1.00 65.81 83 ALA A CA 1
ATOM 658 C C . ALA A 1 83 ? 22.535 9.540 -4.997 1.00 65.81 83 ALA A C 1
ATOM 660 O O . ALA A 1 83 ? 22.236 8.818 -4.039 1.00 65.81 83 ALA A O 1
ATOM 661 N N . PRO A 1 84 ? 21.919 10.723 -5.189 1.00 69.38 84 PRO A N 1
ATOM 662 C CA . PRO A 1 84 ? 20.818 11.169 -4.345 1.00 69.38 84 PRO A CA 1
ATOM 663 C C . PRO A 1 84 ? 19.671 10.155 -4.347 1.00 69.38 84 PRO A C 1
ATOM 665 O O . PRO A 1 84 ? 19.226 9.698 -5.400 1.00 69.38 84 PRO A O 1
ATOM 668 N N . ARG A 1 85 ? 19.142 9.827 -3.163 1.00 71.75 85 ARG A N 1
ATOM 669 C CA . ARG A 1 85 ? 18.015 8.893 -3.048 1.00 71.75 85 ARG A CA 1
ATOM 670 C C . ARG A 1 85 ? 16.761 9.469 -3.697 1.00 71.75 85 ARG A C 1
ATOM 672 O O . ARG A 1 85 ? 16.195 10.443 -3.207 1.00 71.75 85 ARG A O 1
ATOM 679 N N . LEU A 1 86 ? 16.270 8.790 -4.731 1.00 73.56 86 LEU A N 1
ATOM 680 C CA . LEU A 1 86 ? 15.022 9.152 -5.409 1.00 73.56 86 LEU A CA 1
ATOM 681 C C . LEU A 1 86 ? 13.780 8.898 -4.542 1.00 73.56 86 LEU A C 1
ATOM 683 O O . LEU A 1 86 ? 12.765 9.570 -4.703 1.00 73.56 86 LEU A O 1
ATOM 687 N N . MET A 1 87 ? 13.858 7.950 -3.601 1.00 70.56 87 MET A N 1
ATOM 688 C CA . MET A 1 87 ? 12.764 7.625 -2.685 1.00 70.56 87 MET A CA 1
ATOM 689 C C . MET A 1 87 ? 13.186 7.907 -1.233 1.00 70.56 87 MET A C 1
ATOM 691 O O . MET A 1 87 ? 13.925 7.113 -0.638 1.00 70.56 87 MET A O 1
ATOM 695 N N . PRO A 1 88 ? 12.757 9.036 -0.636 1.00 65.12 88 PRO A N 1
ATOM 696 C CA . PRO A 1 88 ? 13.097 9.366 0.742 1.00 65.12 88 PRO A CA 1
ATOM 697 C C . PRO A 1 88 ? 12.418 8.398 1.718 1.00 65.12 88 PRO A C 1
ATOM 699 O O . PRO A 1 88 ? 11.213 8.152 1.640 1.00 65.12 88 PRO A O 1
ATOM 702 N N . ARG A 1 89 ? 13.182 7.880 2.686 1.00 67.25 89 ARG A N 1
ATOM 703 C CA . ARG A 1 89 ? 12.650 7.071 3.792 1.00 67.25 89 ARG A CA 1
ATOM 704 C C . ARG A 1 89 ? 12.039 7.996 4.842 1.00 67.25 89 ARG A C 1
ATOM 706 O O . ARG A 1 89 ? 12.752 8.512 5.695 1.00 67.25 89 ARG A O 1
ATOM 713 N N . ARG A 1 90 ? 10.729 8.225 4.774 1.00 68.50 90 ARG A N 1
ATOM 714 C CA . ARG A 1 90 ? 9.992 8.914 5.842 1.00 68.50 90 ARG A CA 1
ATOM 715 C C . ARG A 1 90 ? 9.408 7.887 6.804 1.00 68.50 90 ARG A C 1
ATOM 717 O O . ARG A 1 90 ? 8.782 6.927 6.358 1.00 68.50 90 ARG A O 1
ATOM 724 N N . SER A 1 91 ? 9.623 8.085 8.102 1.00 73.88 91 SER A N 1
ATOM 725 C CA . SER A 1 91 ? 8.958 7.296 9.136 1.00 73.88 91 SER A CA 1
ATOM 726 C C . SER A 1 91 ? 7.456 7.582 9.126 1.00 73.88 91 SER A C 1
ATOM 728 O O . SER A 1 91 ? 7.016 8.707 8.875 1.00 73.88 91 SER A O 1
ATOM 730 N N . LEU A 1 92 ? 6.661 6.541 9.364 1.00 80.44 92 LEU A N 1
ATOM 731 C CA . LEU A 1 92 ? 5.222 6.672 9.567 1.00 80.44 92 LEU A CA 1
ATOM 732 C C . LEU A 1 92 ? 4.949 7.052 11.024 1.00 80.44 92 LEU A C 1
ATOM 734 O O . LEU A 1 92 ? 5.702 6.674 11.923 1.00 80.44 92 LEU A O 1
ATOM 738 N N . SER A 1 93 ? 3.869 7.799 11.261 1.00 82.31 93 SER A N 1
ATOM 739 C CA . SER A 1 93 ? 3.414 8.067 12.625 1.00 82.31 93 SER A CA 1
ATOM 740 C C . SER A 1 93 ? 2.944 6.771 13.286 1.00 82.31 93 SER A C 1
ATOM 742 O O . SER A 1 93 ? 2.454 5.865 12.608 1.00 82.31 93 SER A O 1
ATOM 744 N N . TYR A 1 94 ? 3.059 6.694 14.614 1.00 79.75 94 TYR A N 1
ATOM 745 C CA . TYR A 1 94 ? 2.646 5.509 15.368 1.00 79.75 94 TYR A CA 1
ATOM 746 C C . TYR A 1 94 ? 1.225 5.022 15.022 1.00 79.75 94 TYR A C 1
ATOM 748 O O . TYR A 1 94 ? 1.081 3.840 14.716 1.00 79.75 94 TYR A O 1
ATOM 756 N N . PRO A 1 95 ? 0.193 5.888 14.954 1.00 83.44 95 PRO A N 1
ATOM 757 C CA . PRO A 1 95 ? -1.161 5.424 14.657 1.00 83.44 95 PRO A CA 1
ATOM 758 C C . PRO A 1 95 ? -1.330 4.857 13.241 1.00 83.44 95 PRO A C 1
ATOM 760 O O . PRO A 1 95 ? -2.095 3.917 13.040 1.00 83.44 95 PRO A O 1
ATOM 763 N N . VAL A 1 96 ? -0.594 5.386 12.256 1.00 87.56 96 VAL A N 1
ATOM 764 C CA . VAL A 1 96 ? -0.606 4.845 10.888 1.00 87.56 96 VAL A CA 1
ATOM 765 C C . VAL A 1 96 ? 0.100 3.493 10.861 1.00 87.56 96 VAL A C 1
ATOM 767 O O . VAL A 1 96 ? -0.432 2.549 10.288 1.00 87.56 96 VAL A O 1
ATOM 770 N N . SER A 1 97 ? 1.254 3.369 11.519 1.00 84.75 97 SER A N 1
ATOM 771 C CA . SER A 1 97 ? 1.955 2.088 11.657 1.00 84.75 97 SER A CA 1
ATOM 772 C C . SER A 1 97 ? 1.072 1.036 12.332 1.00 84.75 97 SER A C 1
ATOM 774 O O . SER A 1 97 ? 0.965 -0.075 11.823 1.00 84.75 97 SER A O 1
ATOM 776 N N . LEU A 1 98 ? 0.376 1.399 13.416 1.00 86.31 98 LEU A N 1
ATOM 777 C CA . LEU A 1 98 ? -0.587 0.530 14.093 1.00 86.31 98 LEU A CA 1
ATOM 778 C C . LEU A 1 98 ? -1.682 0.055 13.132 1.00 86.31 98 LEU A C 1
ATOM 780 O O . LEU A 1 98 ? -1.893 -1.148 12.998 1.00 86.31 98 LEU A O 1
ATOM 784 N N . LEU A 1 99 ? -2.330 0.977 12.413 1.00 91.25 99 LEU A N 1
ATOM 785 C CA . LEU A 1 99 ? -3.358 0.640 11.426 1.00 91.25 99 LEU A CA 1
ATOM 786 C C . LEU A 1 99 ? -2.850 -0.376 10.393 1.00 91.25 99 LEU A C 1
ATOM 788 O O . LEU A 1 99 ? -3.497 -1.398 10.175 1.00 91.25 99 LEU A O 1
ATOM 792 N N . LEU A 1 100 ? -1.695 -0.128 9.769 1.00 91.00 100 LEU A N 1
ATOM 793 C CA . LEU A 1 100 ? -1.159 -1.020 8.732 1.00 91.00 100 LEU A CA 1
ATOM 794 C C . LEU A 1 100 ? -0.915 -2.434 9.254 1.00 91.00 100 LEU A C 1
ATOM 796 O O . LEU A 1 100 ? -1.128 -3.424 8.557 1.00 91.00 100 LEU A O 1
ATOM 800 N N . VAL A 1 101 ? -0.509 -2.547 10.503 1.00 88.50 101 VAL A N 1
ATOM 801 C CA . VAL A 1 101 ? -0.243 -3.844 11.101 1.00 88.50 101 VAL A CA 1
ATOM 802 C C . VAL A 1 101 ? -1.527 -4.589 11.422 1.00 88.50 101 VAL A C 1
ATOM 804 O O . VAL A 1 101 ? -1.623 -5.782 11.138 1.00 88.50 101 VAL A O 1
ATOM 807 N N . LEU A 1 102 ? -2.525 -3.901 11.973 1.00 91.69 102 LEU A N 1
ATOM 808 C CA . LEU A 1 102 ? -3.833 -4.501 12.230 1.00 91.69 102 LEU A CA 1
ATOM 809 C C . LEU A 1 102 ? -4.459 -4.999 10.922 1.00 91.69 102 LEU A C 1
ATOM 811 O O . LEU A 1 102 ? -4.945 -6.127 10.860 1.00 91.69 102 LEU A O 1
ATOM 815 N N . LEU A 1 103 ? -4.331 -4.223 9.842 1.00 94.44 103 LEU A N 1
ATOM 816 C CA . LEU A 1 103 ? -4.725 -4.646 8.497 1.00 94.44 103 LEU A CA 1
ATOM 817 C C . LEU A 1 103 ? -3.928 -5.867 8.015 1.00 94.44 103 LEU A C 1
ATOM 819 O O . LEU A 1 103 ? -4.507 -6.787 7.441 1.00 94.44 103 LEU A O 1
ATOM 823 N N . ARG A 1 104 ? -2.613 -5.921 8.266 1.00 92.69 104 ARG A N 1
ATOM 824 C CA . ARG A 1 104 ? -1.762 -7.067 7.907 1.00 92.69 104 ARG A CA 1
ATOM 825 C C . ARG A 1 104 ? -2.150 -8.339 8.661 1.00 92.69 104 ARG A C 1
ATOM 827 O O . ARG A 1 104 ? -2.125 -9.414 8.053 1.00 92.69 104 ARG A O 1
ATOM 834 N N . LYS A 1 105 ? -2.485 -8.223 9.951 1.00 91.00 105 LYS A N 1
ATOM 835 C CA . LYS A 1 105 ? -2.987 -9.324 10.784 1.00 91.00 105 LYS A CA 1
ATOM 836 C C . LYS A 1 105 ? -4.318 -9.831 10.239 1.00 91.00 105 LYS A C 1
ATOM 838 O O . LYS A 1 105 ? -4.435 -11.014 9.935 1.00 91.00 105 LYS A O 1
ATOM 843 N N . ARG A 1 106 ? -5.266 -8.919 10.004 1.00 93.19 106 ARG A N 1
ATOM 844 C CA . ARG A 1 106 ? -6.576 -9.236 9.424 1.00 93.19 106 ARG A CA 1
ATOM 845 C C . ARG A 1 106 ? -6.452 -9.924 8.063 1.00 93.19 106 ARG A C 1
ATOM 847 O O . ARG A 1 106 ? -7.161 -10.888 7.802 1.00 93.19 106 ARG A O 1
ATOM 854 N N . LEU A 1 107 ? -5.519 -9.473 7.219 1.00 93.00 107 LEU A N 1
ATOM 855 C CA . LEU A 1 107 ? -5.230 -10.104 5.929 1.00 93.00 107 LEU A CA 1
ATOM 856 C C . LEU A 1 107 ? -4.669 -11.524 6.091 1.00 93.00 107 LEU A C 1
ATOM 858 O O . LEU A 1 107 ? -5.045 -12.405 5.328 1.00 93.00 107 LEU A O 1
ATOM 862 N N . ALA A 1 108 ? -3.807 -11.767 7.084 1.00 90.50 108 ALA A N 1
ATOM 863 C CA . ALA A 1 108 ? -3.285 -13.106 7.365 1.00 90.50 108 ALA A CA 1
ATOM 864 C C . ALA A 1 108 ? -4.394 -14.078 7.795 1.00 90.50 108 ALA A C 1
ATOM 866 O O . ALA A 1 108 ? -4.459 -15.200 7.303 1.00 90.50 108 ALA A O 1
ATOM 867 N N . GLU A 1 109 ? -5.274 -13.634 8.695 1.00 91.31 109 GLU A N 1
ATOM 868 C CA . GLU A 1 109 ? -6.432 -14.410 9.155 1.00 91.31 109 GLU A CA 1
ATOM 869 C C . GLU A 1 109 ? -7.391 -14.714 7.997 1.00 91.31 109 GLU A C 1
ATOM 871 O O . GLU A 1 109 ? -7.882 -15.834 7.866 1.00 91.31 109 GLU A O 1
ATOM 876 N N . PHE A 1 110 ? -7.616 -13.730 7.125 1.00 92.94 110 PHE A N 1
ATOM 877 C CA . PHE A 1 110 ? -8.438 -13.878 5.929 1.00 92.94 110 PHE A CA 1
ATOM 878 C C . PHE A 1 110 ? -7.848 -14.877 4.925 1.00 92.94 110 PHE A C 1
ATOM 880 O O . PHE A 1 110 ? -8.580 -15.729 4.420 1.00 92.94 110 PHE A O 1
ATOM 887 N N . ASP A 1 111 ? -6.538 -14.811 4.668 1.00 90.00 111 ASP A N 1
ATOM 888 C CA . ASP A 1 111 ? -5.840 -15.748 3.777 1.00 90.00 111 ASP A CA 1
ATOM 889 C C . ASP A 1 111 ? -5.836 -17.186 4.345 1.00 90.00 111 ASP A C 1
ATOM 891 O O . ASP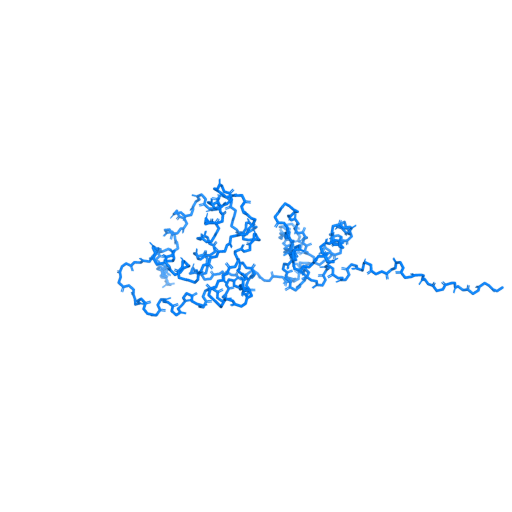 A 1 111 ? -5.804 -18.146 3.579 1.00 90.00 111 ASP A O 1
ATOM 895 N N . ALA A 1 112 ? -5.880 -17.356 5.674 1.00 88.81 112 ALA A N 1
ATOM 896 C CA . ALA A 1 112 ? -5.926 -18.672 6.320 1.00 88.81 112 ALA A CA 1
ATOM 897 C C . ALA A 1 112 ? -7.333 -19.296 6.348 1.00 88.81 112 ALA A C 1
ATOM 899 O O . ALA A 1 112 ? -7.464 -20.520 6.349 1.00 88.81 112 ALA A O 1
ATOM 900 N N . GLY A 1 113 ? -8.377 -18.465 6.426 1.00 80.38 113 GLY A N 1
ATOM 901 C CA . GLY A 1 113 ? -9.754 -18.908 6.655 1.00 80.38 113 GLY A CA 1
ATOM 902 C C . GLY A 1 113 ? -10.687 -18.839 5.446 1.00 80.38 113 GLY A C 1
ATOM 903 O O . GLY A 1 113 ? -11.766 -19.428 5.502 1.00 80.38 113 GLY A O 1
ATOM 904 N N . SER A 1 114 ? -10.326 -18.127 4.373 1.00 72.00 114 SER A N 1
ATOM 905 C CA . SER A 1 114 ? -11.227 -17.870 3.241 1.00 72.00 114 SER A CA 1
ATOM 906 C C . SER A 1 114 ? -10.674 -18.364 1.899 1.00 72.00 114 SER A C 1
ATOM 908 O O . SER A 1 114 ? -9.468 -18.401 1.676 1.00 72.00 114 SER A O 1
ATOM 910 N N . GLY A 1 115 ? -11.579 -18.718 0.980 1.00 68.31 115 GLY A N 1
ATOM 911 C CA . GLY A 1 115 ? -11.266 -18.922 -0.442 1.00 68.31 115 GLY A CA 1
ATOM 912 C C . GLY A 1 115 ? -11.445 -17.655 -1.289 1.00 68.31 115 GLY A C 1
ATOM 913 O O . GLY A 1 115 ? -11.398 -17.717 -2.518 1.00 68.31 115 GLY A O 1
ATOM 914 N N . GLU A 1 116 ? -11.717 -16.515 -0.652 1.00 78.75 116 GLU A N 1
ATOM 915 C CA . GLU A 1 116 ? -11.927 -15.238 -1.322 1.00 78.75 116 GLU A CA 1
ATOM 916 C C . GLU A 1 116 ? -10.587 -14.558 -1.634 1.00 78.75 116 GLU A C 1
ATOM 918 O O . GLU A 1 116 ? -9.586 -14.722 -0.943 1.00 78.75 116 GLU A O 1
ATOM 923 N N . THR A 1 117 ? -10.542 -13.772 -2.711 1.00 82.50 117 THR A N 1
ATOM 924 C CA . THR A 1 117 ? -9.274 -13.206 -3.208 1.00 82.50 117 THR A CA 1
ATOM 925 C C . THR A 1 117 ? -8.944 -11.832 -2.625 1.00 82.50 117 THR A C 1
ATOM 927 O O . THR A 1 117 ? -7.775 -11.426 -2.643 1.00 82.50 117 THR A O 1
ATOM 930 N N . ARG A 1 118 ? -9.947 -11.114 -2.100 1.00 90.75 118 ARG A N 1
ATOM 931 C CA . ARG A 1 118 ? -9.854 -9.710 -1.678 1.00 90.75 118 ARG A CA 1
ATOM 932 C C . ARG A 1 118 ? -10.467 -9.511 -0.298 1.00 90.75 118 ARG A C 1
ATOM 934 O O . ARG A 1 118 ? -11.647 -9.779 -0.114 1.00 90.75 118 ARG A O 1
ATOM 941 N N . LEU A 1 119 ? -9.687 -8.957 0.627 1.00 94.81 119 LEU A N 1
ATOM 942 C CA . LEU A 1 119 ? -10.188 -8.549 1.934 1.00 94.81 119 LEU A CA 1
ATOM 943 C C . LEU A 1 119 ? -10.867 -7.179 1.818 1.00 94.81 119 LEU A C 1
ATOM 945 O O . LEU A 1 119 ? -10.198 -6.170 1.578 1.00 94.81 119 LEU A O 1
ATOM 949 N N . MET A 1 120 ? -12.184 -7.154 2.009 1.00 95.38 120 MET A N 1
ATOM 950 C CA . MET A 1 120 ? -12.968 -5.928 2.154 1.00 95.38 120 MET A CA 1
ATOM 951 C C . MET A 1 120 ? -13.171 -5.626 3.639 1.00 95.38 120 MET A C 1
ATOM 953 O O . MET A 1 120 ? -13.465 -6.530 4.416 1.00 95.38 120 MET A O 1
ATOM 957 N N . ILE A 1 121 ? -13.003 -4.366 4.027 1.00 96.50 121 ILE A N 1
ATOM 958 C CA . ILE A 1 121 ? -13.146 -3.912 5.407 1.00 96.50 121 ILE A CA 1
ATOM 959 C C . ILE A 1 121 ? -13.869 -2.570 5.464 1.00 96.50 121 ILE A C 1
ATOM 961 O O . ILE A 1 121 ? -13.592 -1.652 4.684 1.00 96.50 121 ILE A O 1
ATOM 965 N N . THR A 1 122 ? -14.824 -2.458 6.375 1.00 96.75 122 THR A N 1
ATOM 966 C CA . THR A 1 122 ? -15.578 -1.228 6.602 1.00 96.75 122 THR A CA 1
ATOM 967 C C . THR A 1 122 ? -14.795 -0.245 7.468 1.00 96.75 122 THR A C 1
ATOM 969 O O . THR A 1 122 ? -13.895 -0.610 8.228 1.00 96.75 122 THR A O 1
ATOM 972 N N . ARG A 1 123 ? -15.152 1.036 7.373 1.00 95.06 123 ARG A N 1
ATOM 973 C CA . ARG A 1 123 ? -14.628 2.087 8.251 1.00 95.06 123 ARG A CA 1
ATOM 974 C C . ARG A 1 123 ? -14.820 1.731 9.726 1.00 95.06 123 ARG A C 1
ATOM 976 O O . ARG A 1 123 ? -13.883 1.877 10.503 1.00 95.06 123 ARG A O 1
ATOM 983 N N . ASP A 1 124 ? -16.006 1.259 10.092 1.00 93.25 124 ASP A N 1
ATOM 984 C CA . ASP A 1 124 ? -16.336 0.951 11.483 1.00 93.25 124 ASP A CA 1
ATOM 985 C C . ASP A 1 124 ? -15.509 -0.229 12.007 1.00 93.25 124 ASP A C 1
ATOM 987 O O . ASP A 1 124 ? -14.980 -0.154 13.112 1.00 93.25 124 ASP A O 1
ATOM 991 N N . GLU A 1 125 ? -15.267 -1.261 11.191 1.00 95.31 125 GLU A N 1
ATOM 992 C CA . GLU A 1 125 ? -14.329 -2.335 11.548 1.00 95.31 125 GLU A CA 1
ATOM 993 C C . GLU A 1 125 ? -12.906 -1.808 11.786 1.00 95.31 125 GLU A C 1
ATOM 995 O O . GLU A 1 125 ? -12.249 -2.226 12.738 1.00 95.31 125 GLU A O 1
ATOM 1000 N N . ILE A 1 126 ? -12.422 -0.867 10.965 1.00 94.44 126 ILE A N 1
ATOM 1001 C CA . ILE A 1 126 ? -11.115 -0.226 11.189 1.00 94.44 126 ILE A CA 1
ATOM 1002 C C . ILE A 1 126 ? -11.096 0.533 12.520 1.00 94.44 126 ILE A C 1
ATOM 1004 O O . ILE A 1 126 ? -10.119 0.439 13.269 1.00 94.44 126 ILE A O 1
ATOM 1008 N N . VAL A 1 127 ? -12.162 1.276 12.817 1.00 91.25 127 VAL A N 1
ATOM 1009 C CA . VAL A 1 127 ? -12.284 2.043 14.059 1.00 91.25 127 VAL A CA 1
ATOM 1010 C C . VAL A 1 127 ? -12.245 1.119 15.273 1.00 91.25 127 VAL A C 1
ATOM 1012 O O . VAL A 1 127 ? -11.455 1.353 16.189 1.00 91.25 127 VAL A O 1
ATOM 1015 N N . GLU A 1 128 ? -13.030 0.046 15.258 1.00 90.56 128 GLU A N 1
ATOM 1016 C CA . GLU A 1 128 ? -13.077 -0.931 16.345 1.00 90.56 128 GLU A CA 1
ATOM 1017 C C . GLU A 1 128 ? -11.736 -1.650 16.531 1.00 90.56 128 GLU A C 1
ATOM 1019 O O . GLU A 1 128 ? -11.261 -1.771 17.660 1.00 90.56 128 GLU A O 1
ATOM 1024 N N . MET A 1 129 ? -11.057 -2.031 15.441 1.00 91.12 129 MET A N 1
ATOM 1025 C CA . MET A 1 129 ? -9.720 -2.628 15.525 1.00 91.12 129 MET A CA 1
ATOM 1026 C C . MET A 1 129 ? -8.721 -1.709 16.231 1.00 91.12 129 MET A C 1
ATOM 1028 O O . MET A 1 129 ? -7.978 -2.178 17.086 1.00 91.12 129 MET A O 1
ATOM 1032 N N . ILE A 1 130 ? -8.680 -0.416 15.895 1.00 86.62 130 ILE A N 1
ATOM 1033 C CA . ILE A 1 130 ? -7.731 0.528 16.509 1.00 86.62 130 ILE A CA 1
ATOM 1034 C C . ILE A 1 130 ? -8.088 0.797 17.976 1.00 86.62 130 ILE A C 1
ATOM 1036 O O . ILE A 1 130 ? -7.190 0.882 18.816 1.00 86.62 130 ILE A O 1
ATOM 1040 N N . ARG A 1 131 ? -9.382 0.918 18.300 1.00 83.81 131 ARG A N 1
ATOM 1041 C CA . ARG A 1 131 ? -9.870 1.204 19.661 1.00 83.81 131 ARG A CA 1
ATOM 1042 C C . ARG A 1 131 ? -9.391 0.187 20.693 1.00 83.81 131 ARG A C 1
ATOM 1044 O O . ARG A 1 131 ? -9.063 0.587 21.805 1.00 83.81 131 ARG A O 1
ATOM 1051 N N . MET A 1 132 ? -9.271 -1.087 20.316 1.00 83.44 132 MET A N 1
ATOM 1052 C CA . MET A 1 132 ? -8.784 -2.155 21.203 1.00 83.44 132 MET A CA 1
ATOM 1053 C C . MET A 1 132 ? -7.343 -1.950 21.701 1.00 83.44 132 MET A C 1
ATOM 1055 O O . MET A 1 132 ? -6.950 -2.560 22.691 1.00 83.44 132 MET A O 1
ATOM 1059 N N . PH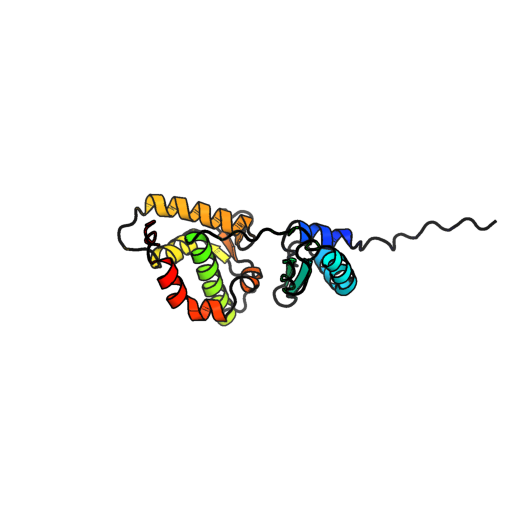E A 1 133 ? -6.555 -1.100 21.038 1.00 77.75 133 PHE A N 1
ATOM 1060 C CA . PHE A 1 133 ? -5.144 -0.859 21.360 1.00 77.75 133 PHE A CA 1
ATOM 1061 C C . PHE A 1 133 ? -4.902 0.485 22.056 1.00 77.75 133 PHE A C 1
ATOM 1063 O O . PHE A 1 133 ? -3.751 0.891 22.228 1.00 77.75 133 PHE A O 1
ATOM 1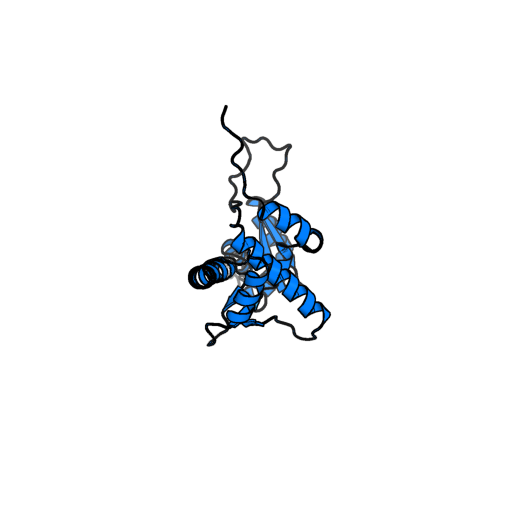070 N N . LEU A 1 134 ? -5.963 1.195 22.449 1.00 69.25 134 LEU A N 1
ATOM 1071 C CA . LEU A 1 134 ? -5.862 2.498 23.098 1.00 69.25 134 LEU A CA 1
ATOM 1072 C C . LEU A 1 134 ? -6.230 2.425 24.587 1.00 69.25 134 LEU A C 1
ATOM 1074 O O . LEU A 1 134 ? -7.105 1.647 24.965 1.00 69.25 134 LEU A O 1
ATOM 1078 N N . PRO A 1 135 ? -5.600 3.249 25.446 1.00 66.19 135 PRO A N 1
ATOM 1079 C CA . PRO A 1 135 ? -5.943 3.303 26.863 1.00 66.19 135 PRO A CA 1
ATOM 1080 C C . PRO A 1 135 ? -7.388 3.769 27.078 1.00 66.19 135 PRO A C 1
ATOM 1082 O O . PRO A 1 135 ? -7.850 4.721 26.440 1.00 66.19 135 PRO A O 1
ATOM 1085 N N . THR A 1 136 ? -8.082 3.145 28.029 1.00 56.91 136 THR A N 1
ATOM 1086 C CA . THR A 1 136 ? -9.440 3.518 28.439 1.00 56.91 136 THR A CA 1
ATOM 1087 C C . THR A 1 136 ? -9.462 4.973 28.936 1.00 56.91 136 THR A C 1
ATOM 1089 O O . THR A 1 136 ? -8.732 5.316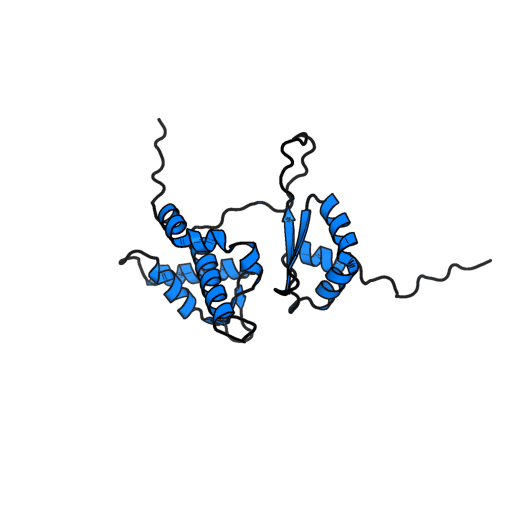 29.863 1.00 56.91 136 THR A O 1
ATOM 1092 N N . GLY A 1 137 ? -10.285 5.839 28.326 1.00 61.00 137 GLY A N 1
ATOM 1093 C CA . GLY A 1 137 ? -10.438 7.255 28.717 1.00 61.00 137 GLY A CA 1
ATOM 1094 C C . GLY A 1 137 ? -9.965 8.299 27.694 1.00 61.00 137 GLY A C 1
ATOM 1095 O O . GLY A 1 137 ? -10.051 9.497 27.967 1.00 61.00 137 GLY A O 1
ATOM 1096 N N . SER A 1 138 ? -9.484 7.885 26.515 1.00 59.28 138 SER A N 1
ATOM 1097 C CA . SER A 1 138 ? -9.225 8.811 25.400 1.00 59.28 138 SER A CA 1
ATOM 1098 C C . SER A 1 138 ? -10.531 9.429 24.876 1.00 59.28 138 SER A C 1
ATOM 1100 O O . SER A 1 138 ? -11.584 8.800 24.907 1.00 59.28 138 SER A O 1
ATOM 1102 N N . ASN A 1 139 ? -10.479 10.669 24.383 1.00 68.69 139 ASN A N 1
ATOM 1103 C CA . ASN A 1 139 ? -11.640 11.364 23.818 1.00 68.69 139 ASN A CA 1
ATOM 1104 C C . ASN A 1 139 ? -12.103 10.661 22.525 1.00 68.69 139 ASN A C 1
ATOM 1106 O O . ASN A 1 139 ? -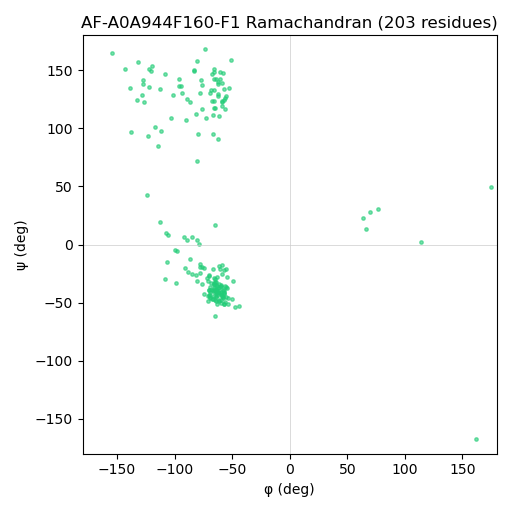11.570 10.926 21.446 1.00 68.69 139 ASN A O 1
ATOM 1110 N N . GLU A 1 140 ? -13.086 9.766 22.648 1.00 67.38 140 GLU A N 1
ATOM 1111 C CA . GLU A 1 140 ? -13.562 8.878 21.578 1.00 67.38 140 GLU A CA 1
ATOM 1112 C C . GLU A 1 140 ? -13.989 9.619 20.307 1.00 67.38 140 GLU A C 1
ATOM 1114 O O . GLU A 1 140 ? -13.723 9.137 19.208 1.00 67.38 140 GLU A O 1
ATOM 1119 N N . ALA A 1 141 ? -14.595 10.804 20.432 1.00 70.75 141 ALA A N 1
ATOM 1120 C CA . ALA A 1 141 ? -15.004 11.605 19.279 1.00 70.75 141 ALA A CA 1
ATOM 1121 C C . ALA A 1 141 ? -13.789 12.120 18.488 1.00 70.75 141 ALA A C 1
ATOM 1123 O O . ALA A 1 141 ? -13.712 11.932 17.277 1.00 70.75 141 ALA A O 1
ATOM 1124 N N . ARG A 1 142 ? -12.779 12.672 19.178 1.00 73.88 142 ARG A N 1
ATOM 1125 C CA . ARG A 1 142 ? -11.520 13.095 18.533 1.00 73.88 142 ARG A CA 1
ATOM 1126 C C . ARG A 1 142 ? -10.751 11.924 17.930 1.00 73.88 142 ARG A C 1
ATOM 1128 O O . ARG A 1 142 ? -10.045 12.103 16.943 1.00 73.88 142 ARG A O 1
ATOM 1135 N N . LEU A 1 143 ? -10.853 10.746 18.539 1.00 71.31 143 LEU A N 1
ATOM 1136 C CA . LEU A 1 143 ? -10.207 9.540 18.041 1.00 71.31 143 LEU A CA 1
ATOM 1137 C C . LEU A 1 143 ? -10.803 9.102 16.698 1.00 71.31 143 LEU A C 1
ATOM 1139 O O . LEU A 1 143 ? -10.056 8.778 15.781 1.00 71.31 143 LEU A O 1
ATOM 1143 N N . VAL A 1 144 ? -12.131 9.115 16.575 1.00 75.44 144 VAL A N 1
ATOM 1144 C CA . VAL A 1 144 ? -12.820 8.760 15.328 1.00 75.44 144 VAL A CA 1
ATOM 1145 C C . VAL A 1 144 ? -12.377 9.678 14.181 1.00 75.44 144 VAL A C 1
ATOM 1147 O O . VAL A 1 144 ? -12.008 9.176 13.120 1.00 75.44 144 VAL A O 1
ATOM 1150 N N . ASP A 1 145 ? -12.288 10.989 14.422 1.00 79.50 145 ASP A N 1
ATOM 1151 C CA . ASP A 1 145 ? -11.804 11.960 13.426 1.00 79.50 145 ASP A CA 1
ATOM 1152 C C . ASP A 1 145 ? -10.329 11.723 13.030 1.00 79.50 145 ASP A C 1
ATOM 1154 O O . ASP A 1 145 ? -9.927 11.883 11.873 1.00 79.50 145 ASP A O 1
ATOM 1158 N N . GLN A 1 146 ? -9.490 11.307 13.985 1.00 85.69 146 GLN A N 1
ATOM 1159 C CA . GLN A 1 146 ? -8.087 10.974 13.720 1.00 85.69 146 GLN A CA 1
ATOM 1160 C C . GLN A 1 146 ? -7.939 9.696 12.889 1.00 85.69 146 GLN A C 1
ATOM 1162 O O . GLN A 1 146 ? -7.070 9.631 12.017 1.00 85.69 146 GLN A O 1
ATOM 1167 N N . ILE A 1 147 ? -8.801 8.701 13.108 1.00 88.25 147 ILE A N 1
ATOM 1168 C CA . ILE A 1 147 ? -8.775 7.442 12.359 1.00 88.25 147 ILE A CA 1
ATOM 1169 C C . ILE A 1 147 ? -9.054 7.686 10.876 1.00 88.25 147 ILE A C 1
ATOM 1171 O O . ILE A 1 147 ? -8.352 7.120 10.039 1.00 88.25 147 ILE A O 1
ATOM 1175 N N . ASP A 1 148 ? -9.968 8.591 10.525 1.00 91.25 148 ASP A N 1
ATOM 1176 C CA . ASP A 1 148 ? -10.203 8.960 9.122 1.00 91.25 148 ASP A CA 1
ATOM 1177 C C . ASP A 1 148 ? -8.964 9.569 8.456 1.00 91.25 148 ASP A C 1
ATOM 1179 O O . ASP A 1 148 ? -8.683 9.311 7.278 1.00 91.25 148 ASP A O 1
ATOM 1183 N N . THR A 1 149 ? -8.165 10.318 9.219 1.00 92.88 149 THR A N 1
ATOM 1184 C CA . THR A 1 149 ? -6.876 10.841 8.748 1.00 92.88 149 THR A CA 1
ATOM 1185 C C . THR A 1 149 ? -5.884 9.701 8.497 1.00 92.88 149 THR A C 1
ATOM 1187 O O . THR A 1 149 ?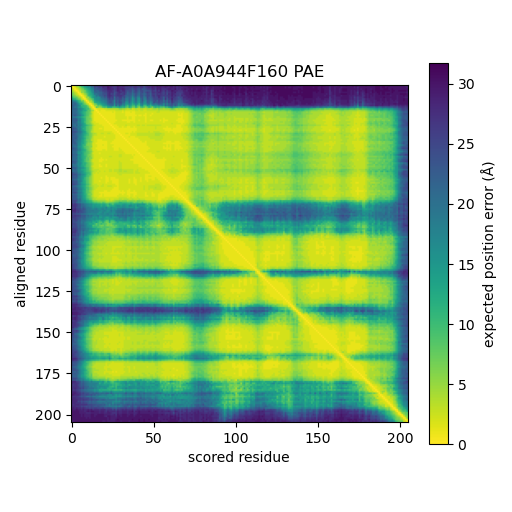 -5.184 9.700 7.482 1.00 92.88 149 THR A O 1
ATOM 1190 N N . TYR A 1 150 ? -5.842 8.690 9.369 1.00 92.31 150 TYR A N 1
ATOM 1191 C CA . TYR A 1 150 ? -4.963 7.527 9.200 1.00 92.31 150 TYR A CA 1
ATOM 1192 C C . TYR A 1 150 ? -5.400 6.628 8.042 1.00 92.31 150 TYR A C 1
ATOM 1194 O O . TYR A 1 150 ? -4.551 6.182 7.271 1.00 92.31 150 TYR A O 1
ATOM 1202 N N . ILE A 1 151 ? -6.706 6.422 7.861 1.00 95.12 151 ILE A N 1
ATOM 1203 C CA . ILE A 1 151 ? -7.276 5.711 6.710 1.00 95.12 151 ILE A CA 1
ATOM 1204 C C . ILE A 1 151 ? -6.923 6.447 5.421 1.00 95.12 151 ILE A C 1
ATOM 1206 O O . ILE A 1 151 ? -6.423 5.833 4.480 1.00 95.12 151 ILE A O 1
ATOM 1210 N N . THR A 1 152 ? -7.117 7.767 5.383 1.00 95.25 152 THR A N 1
ATOM 1211 C CA . THR A 1 152 ? -6.730 8.592 4.231 1.00 95.25 152 THR A CA 1
ATOM 1212 C C . THR A 1 152 ? -5.245 8.433 3.938 1.00 95.25 152 THR A C 1
ATOM 1214 O O . THR A 1 152 ? -4.871 8.203 2.788 1.00 95.25 152 THR A O 1
ATOM 1217 N N . LYS A 1 153 ? -4.400 8.420 4.976 1.00 94.44 153 LYS A N 1
ATOM 1218 C CA . LYS A 1 153 ? -2.970 8.185 4.798 1.00 94.44 153 LYS A CA 1
ATOM 1219 C C . LYS A 1 153 ? -2.657 6.791 4.253 1.00 94.44 153 LYS A C 1
ATOM 1221 O O . LYS A 1 153 ? -1.814 6.661 3.371 1.00 94.44 153 LYS A O 1
ATOM 1226 N N . ALA A 1 154 ? -3.336 5.751 4.730 1.00 94.88 154 ALA A N 1
ATOM 1227 C CA . ALA A 1 154 ? -3.181 4.391 4.219 1.00 94.88 154 ALA A CA 1
ATOM 1228 C C . ALA A 1 154 ? -3.651 4.257 2.757 1.00 94.88 154 ALA A C 1
ATOM 1230 O O . ALA A 1 154 ? -3.054 3.496 1.994 1.00 94.88 154 ALA A O 1
ATOM 1231 N N . VAL A 1 155 ? -4.664 5.026 2.340 1.00 95.81 155 VAL A N 1
ATOM 1232 C CA . VAL A 1 155 ? -5.092 5.129 0.935 1.00 95.81 155 VAL A CA 1
ATOM 1233 C C . VAL A 1 155 ? -4.041 5.850 0.086 1.00 95.81 155 VAL A C 1
ATOM 1235 O O . VAL A 1 155 ? -3.674 5.353 -0.976 1.00 95.81 155 VAL A O 1
ATOM 1238 N N . GLU A 1 156 ? -3.496 6.978 0.548 1.00 93.31 156 GLU A N 1
ATOM 1239 C CA . GLU A 1 156 ? -2.401 7.682 -0.143 1.00 93.31 156 GLU A CA 1
ATOM 1240 C C . GLU A 1 156 ? -1.180 6.779 -0.354 1.00 93.31 156 GLU A C 1
ATOM 1242 O O . GLU A 1 156 ? -0.555 6.807 -1.410 1.00 93.31 156 GLU A O 1
ATOM 1247 N N . LEU A 1 157 ? -0.865 5.951 0.643 1.00 91.38 157 LEU A N 1
ATOM 1248 C CA . LEU A 1 157 ? 0.228 4.979 0.599 1.00 91.38 157 LEU A CA 1
ATOM 1249 C C . LEU A 1 157 ? -0.116 3.702 -0.189 1.00 91.38 157 LEU A C 1
ATOM 1251 O O . LEU A 1 157 ? 0.728 2.819 -0.299 1.00 91.38 157 LEU A O 1
ATOM 1255 N N . GLN A 1 158 ? -1.328 3.604 -0.748 1.00 94.06 158 GLN A N 1
ATOM 1256 C CA . GLN A 1 158 ? -1.818 2.470 -1.541 1.00 94.06 158 GLN A CA 1
ATOM 1257 C C . GLN A 1 158 ? -1.916 1.141 -0.768 1.00 94.06 158 GLN A C 1
ATOM 1259 O O . GLN A 1 158 ? -1.940 0.072 -1.375 1.00 94.06 158 GLN A O 1
ATOM 1264 N N . PHE A 1 159 ? -2.019 1.189 0.563 1.00 95.31 159 PHE A N 1
ATOM 1265 C CA . PHE A 1 159 ? -2.319 0.018 1.400 1.00 95.31 159 PHE A CA 1
ATOM 1266 C C . PHE A 1 159 ? -3.820 -0.252 1.513 1.00 95.31 159 PHE A C 1
ATOM 1268 O O . PHE A 1 159 ? -4.235 -1.390 1.723 1.00 95.31 159 PHE A O 1
ATOM 1275 N N . LEU A 1 160 ? -4.634 0.789 1.342 1.00 96.81 160 LEU A N 1
ATOM 1276 C CA . LEU A 1 160 ? -6.083 0.697 1.228 1.00 96.81 160 LEU A CA 1
ATOM 1277 C C . LEU A 1 160 ? -6.536 1.266 -0.113 1.00 96.81 160 LEU A C 1
ATOM 1279 O O . LEU A 1 160 ? -5.957 2.215 -0.641 1.00 96.81 160 LEU A O 1
ATOM 1283 N N . ARG A 1 161 ? -7.630 0.725 -0.638 1.00 95.00 161 ARG A N 1
ATOM 1284 C CA . ARG A 1 161 ? -8.311 1.246 -1.822 1.00 95.00 161 ARG A CA 1
ATOM 1285 C C . ARG A 1 161 ? -9.788 1.417 -1.505 1.00 95.00 161 ARG A C 1
ATOM 1287 O O . ARG A 1 161 ? -10.419 0.480 -1.043 1.00 95.00 161 ARG A O 1
ATOM 1294 N N . ARG A 1 162 ? -10.356 2.593 -1.770 1.00 95.38 162 ARG A N 1
ATOM 1295 C CA . ARG A 1 162 ? -11.800 2.821 -1.597 1.00 95.38 162 ARG A CA 1
ATOM 1296 C C . ARG A 1 162 ? -12.591 1.972 -2.594 1.00 95.38 162 ARG A C 1
ATOM 1298 O O . ARG A 1 162 ? -12.257 1.947 -3.782 1.00 95.38 162 ARG A O 1
ATOM 1305 N N . ALA A 1 163 ? -13.632 1.293 -2.124 1.00 92.94 163 ALA A N 1
ATOM 1306 C CA . ALA A 1 163 ? -14.549 0.568 -2.988 1.00 92.94 163 ALA A CA 1
ATOM 1307 C C . ALA A 1 163 ? -15.356 1.549 -3.852 1.00 92.94 163 ALA A C 1
ATOM 1309 O O . ALA A 1 163 ? -15.691 2.664 -3.444 1.00 92.94 163 ALA A O 1
ATOM 1310 N N . LYS A 1 164 ? -15.684 1.138 -5.079 1.00 86.81 164 LYS A N 1
ATOM 1311 C CA . LYS A 1 164 ? -16.501 1.968 -5.971 1.00 86.81 164 LYS A CA 1
ATOM 1312 C C . LYS A 1 164 ? -17.926 2.046 -5.418 1.00 86.81 164 LYS A C 1
ATOM 1314 O O . LYS A 1 164 ? -18.527 1.010 -5.160 1.00 86.81 164 LYS A O 1
ATOM 1319 N N . HIS A 1 165 ? -18.471 3.258 -5.313 1.00 84.81 165 HIS A N 1
ATOM 1320 C CA . HIS A 1 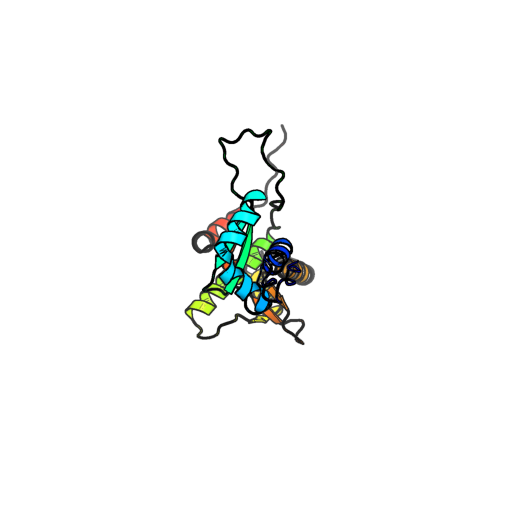165 ? -19.844 3.528 -4.854 1.00 84.81 165 HIS A CA 1
ATOM 1321 C C . HIS A 1 165 ? -20.130 3.181 -3.380 1.00 84.81 165 HIS A C 1
ATOM 1323 O O . HIS A 1 165 ? -21.290 3.156 -2.981 1.00 84.81 165 HIS A O 1
ATOM 1329 N N . GLN A 1 166 ? -19.099 2.933 -2.566 1.00 87.31 166 GLN A N 1
ATOM 1330 C CA . GLN A 1 166 ? -19.238 2.699 -1.127 1.00 87.31 166 GLN A CA 1
ATOM 1331 C C . GLN A 1 166 ? -18.132 3.445 -0.377 1.00 87.31 166 GLN A C 1
ATOM 1333 O O . GLN A 1 166 ? -17.008 2.965 -0.263 1.00 87.31 166 GLN A O 1
ATOM 1338 N N . GLU A 1 167 ? -18.441 4.640 0.130 1.00 80.94 167 GLU A N 1
ATOM 1339 C CA . GLU A 1 167 ? -17.425 5.550 0.690 1.00 80.94 167 GLU A CA 1
ATOM 1340 C C . GLU A 1 167 ? -16.755 5.037 1.971 1.00 80.94 167 GLU A C 1
ATOM 1342 O O . GLU A 1 167 ? -15.646 5.462 2.303 1.00 80.94 167 GLU A O 1
ATOM 1347 N N . GLN A 1 168 ? -17.414 4.105 2.662 1.00 92.56 168 GLN A N 1
ATOM 1348 C CA . GLN A 1 168 ? -16.968 3.528 3.929 1.00 92.56 168 GLN A CA 1
ATOM 1349 C C . GLN A 1 168 ? -16.478 2.083 3.794 1.00 92.56 168 GLN A C 1
ATOM 1351 O O . GLN A 1 168 ? -16.257 1.431 4.811 1.00 92.56 168 GLN A O 1
ATOM 1356 N N . LEU A 1 169 ? -16.308 1.580 2.568 1.00 96.25 169 LEU A N 1
ATOM 1357 C CA . LEU A 1 169 ? -15.747 0.257 2.316 1.00 96.25 169 LEU A CA 1
ATOM 1358 C C . LEU A 1 169 ? -14.383 0.386 1.638 1.00 96.25 169 LEU A C 1
ATOM 1360 O O . LEU A 1 169 ? -14.212 1.132 0.669 1.00 96.25 169 LEU A O 1
ATOM 1364 N N . TYR A 1 170 ? -13.415 -0.371 2.140 1.00 97.38 170 TYR A N 1
ATOM 1365 C CA . TYR A 1 170 ? -12.041 -0.363 1.666 1.00 97.38 170 TYR A CA 1
ATOM 1366 C C . TYR A 1 170 ? -11.579 -1.781 1.337 1.00 97.38 170 TYR A C 1
ATOM 1368 O O . TYR A 1 170 ? -11.829 -2.719 2.083 1.00 97.38 170 TYR A O 1
ATOM 1376 N N . GLU A 1 171 ? -10.860 -1.931 0.234 1.00 96.19 171 GLU A N 1
ATOM 1377 C CA . GLU A 1 171 ? -10.106 -3.137 -0.091 1.00 96.19 171 GLU A CA 1
ATOM 1378 C C . GLU A 1 171 ? -8.695 -3.012 0.496 1.00 96.19 171 GLU A C 1
ATOM 1380 O O . GLU A 1 171 ? -7.969 -2.056 0.188 1.00 96.19 171 GLU A O 1
ATOM 1385 N N . VAL A 1 172 ? -8.285 -3.990 1.302 1.00 96.75 172 VAL A N 1
ATOM 1386 C CA . VAL A 1 172 ? -6.918 -4.077 1.826 1.00 96.75 172 VAL A CA 1
ATOM 1387 C C . VAL A 1 172 ? -5.991 -4.584 0.726 1.00 96.75 172 VAL A C 1
ATOM 1389 O O . VAL A 1 172 ? -6.133 -5.703 0.236 1.00 96.75 172 VAL A O 1
ATOM 1392 N N . GLN A 1 173 ? -5.035 -3.751 0.316 1.00 96.25 173 GLN A N 1
ATOM 1393 C CA . GLN A 1 173 ? -4.117 -4.072 -0.771 1.00 96.25 173 GLN A CA 1
ATOM 1394 C C . GLN A 1 173 ? -3.013 -5.021 -0.294 1.00 96.25 173 GLN A C 1
ATOM 1396 O O . GLN A 1 173 ? -2.321 -4.757 0.691 1.00 96.25 173 GLN A O 1
ATOM 1401 N N . ARG A 1 174 ? -2.789 -6.101 -1.053 1.00 94.62 174 ARG A N 1
ATOM 1402 C CA . ARG A 1 174 ? -1.818 -7.165 -0.728 1.00 94.62 174 ARG A CA 1
ATOM 1403 C C . ARG A 1 174 ? -0.369 -6.684 -0.617 1.00 94.62 174 ARG A C 1
ATOM 1405 O O . ARG A 1 174 ? 0.419 -7.309 0.088 1.00 94.62 174 ARG A O 1
ATOM 1412 N N . ILE A 1 175 ? -0.039 -5.531 -1.206 1.00 93.56 175 ILE A N 1
ATOM 1413 C CA . ILE A 1 175 ? 1.283 -4.899 -1.076 1.00 93.56 175 ILE A CA 1
ATOM 1414 C C . ILE A 1 175 ? 1.699 -4.649 0.379 1.00 93.56 175 ILE A C 1
ATOM 1416 O O . ILE A 1 175 ? 2.888 -4.573 0.673 1.00 93.56 175 ILE A O 1
ATOM 1420 N N . ILE A 1 176 ? 0.750 -4.601 1.319 1.00 93.06 176 ILE A N 1
ATOM 1421 C CA . ILE A 1 176 ? 1.043 -4.504 2.752 1.00 93.06 176 ILE A CA 1
ATOM 1422 C C . ILE A 1 176 ? 1.988 -5.612 3.254 1.00 93.06 176 ILE A C 1
ATOM 1424 O O . ILE A 1 176 ? 2.778 -5.374 4.167 1.00 93.06 176 ILE A O 1
ATOM 1428 N N . LYS A 1 177 ? 1.988 -6.792 2.612 1.00 91.44 177 LYS A N 1
ATOM 1429 C CA . LYS A 1 177 ? 2.898 -7.910 2.914 1.00 91.44 177 LYS A CA 1
ATOM 1430 C C . LYS A 1 177 ? 4.374 -7.582 2.666 1.00 91.44 177 LYS A C 1
ATOM 1432 O O . LYS A 1 177 ? 5.229 -8.139 3.343 1.00 91.44 177 LYS A O 1
ATOM 1437 N N . ALA A 1 178 ? 4.672 -6.667 1.742 1.00 88.12 178 ALA A N 1
ATOM 1438 C CA . ALA A 1 178 ? 6.040 -6.241 1.443 1.00 88.12 178 ALA A CA 1
ATOM 1439 C C . ALA A 1 178 ? 6.613 -5.256 2.479 1.00 88.12 178 ALA A C 1
ATOM 1441 O O . ALA A 1 178 ? 7.823 -5.029 2.512 1.00 88.12 178 ALA A O 1
ATOM 1442 N N . TYR A 1 179 ? 5.750 -4.648 3.298 1.00 81.06 179 TYR A N 1
ATOM 1443 C CA . TYR A 1 179 ? 6.123 -3.632 4.287 1.00 81.06 179 TYR A CA 1
ATOM 1444 C C . TYR A 1 179 ? 6.044 -4.155 5.721 1.00 81.06 179 TYR A C 1
ATOM 1446 O O . TYR A 1 179 ? 6.805 -3.701 6.571 1.00 81.06 179 TYR A O 1
ATOM 1454 N N . VAL A 1 180 ? 5.143 -5.108 5.976 1.00 79.25 180 VAL A N 1
ATOM 1455 C CA . VAL A 1 180 ? 4.989 -5.790 7.261 1.00 79.25 180 VAL A CA 1
ATOM 1456 C C . VAL A 1 180 ? 5.150 -7.291 7.023 1.00 79.25 180 VAL A C 1
ATOM 1458 O O . VAL A 1 180 ? 4.200 -7.989 6.638 1.00 79.25 180 VAL A O 1
ATOM 1461 N N . ASP A 1 181 ? 6.381 -7.772 7.199 1.00 72.25 181 ASP A N 1
ATOM 1462 C CA . ASP A 1 181 ? 6.707 -9.186 7.025 1.00 72.25 181 ASP A CA 1
ATOM 1463 C C . ASP A 1 181 ? 6.167 -10.050 8.182 1.00 72.25 181 ASP A C 1
ATOM 1465 O O . ASP A 1 181 ? 5.667 -9.557 9.197 1.00 72.25 181 ASP A O 1
ATOM 1469 N N . GLY A 1 182 ? 6.194 -11.373 7.990 1.00 61.84 182 GLY A N 1
ATOM 1470 C CA . GLY A 1 182 ? 5.657 -12.320 8.971 1.00 61.84 182 GLY A CA 1
ATOM 1471 C C . GLY A 1 182 ? 6.416 -12.315 10.299 1.00 61.84 182 GLY A C 1
ATOM 1472 O O . GLY A 1 182 ? 5.805 -12.551 11.337 1.00 61.84 182 GLY A O 1
ATOM 1473 N N . GLN A 1 183 ? 7.713 -11.997 10.272 1.00 64.19 183 GLN A N 1
ATOM 1474 C CA . GLN A 1 183 ? 8.548 -11.929 11.469 1.00 64.19 183 GLN A CA 1
ATOM 1475 C C . GLN A 1 183 ? 8.170 -10.708 12.310 1.00 64.19 183 GLN A C 1
ATOM 1477 O O . GLN A 1 183 ? 7.882 -10.827 13.496 1.00 64.19 183 GLN A O 1
ATOM 1482 N N . TRP A 1 184 ? 8.059 -9.545 11.669 1.00 68.44 184 TRP A N 1
ATOM 1483 C CA . TRP A 1 184 ? 7.610 -8.308 12.291 1.00 68.44 184 TRP A CA 1
ATOM 1484 C C . TRP A 1 184 ? 6.215 -8.480 12.908 1.00 68.44 184 TRP A C 1
ATOM 1486 O O . TRP A 1 184 ? 5.965 -8.010 14.018 1.00 68.44 184 TRP A O 1
ATOM 1496 N N . LEU A 1 185 ? 5.310 -9.178 12.207 1.00 65.19 185 LEU A N 1
ATOM 1497 C CA . LEU A 1 185 ? 3.954 -9.453 12.688 1.00 65.19 185 LEU A CA 1
ATOM 1498 C C . LEU A 1 185 ? 3.942 -10.376 13.917 1.00 65.19 185 LEU A C 1
ATOM 1500 O O . LEU A 1 185 ? 3.130 -10.165 14.815 1.00 65.19 185 LEU A O 1
ATOM 1504 N N . ALA A 1 186 ? 4.827 -11.374 13.974 1.00 66.88 186 ALA A N 1
ATOM 1505 C CA . ALA A 1 186 ? 4.970 -12.252 15.137 1.00 66.88 186 ALA A CA 1
ATOM 1506 C C . ALA A 1 186 ? 5.493 -11.491 16.368 1.00 66.88 186 ALA A C 1
ATOM 1508 O O . ALA A 1 186 ? 5.032 -11.727 17.483 1.00 66.88 186 ALA A O 1
ATOM 1509 N N . ASP A 1 187 ? 6.372 -10.510 16.154 1.00 66.62 187 ASP A N 1
ATOM 1510 C CA . ASP A 1 187 ? 6.936 -9.655 17.206 1.00 66.62 187 ASP A CA 1
ATOM 1511 C C . ASP A 1 187 ? 6.035 -8.448 17.560 1.00 66.62 187 ASP A C 1
ATOM 1513 O O . ASP A 1 187 ? 6.428 -7.565 18.331 1.00 66.62 187 ASP A O 1
ATOM 1517 N N . PHE A 1 188 ? 4.819 -8.380 17.005 1.00 67.25 188 PHE A N 1
ATOM 1518 C CA . PHE A 1 188 ? 3.938 -7.212 17.064 1.00 67.25 188 PHE A CA 1
ATOM 1519 C C . PHE A 1 188 ? 3.621 -6.739 18.482 1.00 67.25 188 PHE A C 1
ATOM 1521 O O . PHE A 1 188 ? 3.770 -5.552 18.752 1.00 67.25 188 PHE A O 1
ATOM 1528 N N . GLU A 1 189 ? 3.215 -7.629 19.392 1.00 60.38 189 GLU A N 1
ATOM 1529 C CA . GLU A 1 189 ? 2.864 -7.241 20.769 1.00 60.38 189 GLU A CA 1
ATOM 1530 C C . GLU A 1 189 ? 4.064 -6.623 21.502 1.00 60.38 189 GLU A C 1
ATOM 1532 O O . GLU A 1 189 ? 3.933 -5.614 22.199 1.00 60.38 189 GLU A O 1
ATOM 1537 N N . THR A 1 190 ? 5.261 -7.163 21.255 1.00 66.94 190 THR A N 1
ATOM 1538 C CA . THR A 1 190 ? 6.517 -6.644 21.814 1.00 66.94 190 THR A CA 1
ATOM 1539 C C . THR A 1 190 ? 6.881 -5.289 21.204 1.00 66.94 190 THR A C 1
ATOM 1541 O O . THR A 1 190 ? 7.311 -4.375 21.910 1.00 66.94 190 THR A O 1
ATOM 1544 N N . ASN A 1 191 ? 6.685 -5.121 19.896 1.00 64.69 191 ASN A N 1
ATOM 1545 C CA . ASN A 1 191 ? 6.931 -3.856 19.206 1.00 64.69 191 ASN A CA 1
ATOM 1546 C C . ASN A 1 191 ? 5.922 -2.776 19.619 1.00 64.69 191 ASN A C 1
ATOM 1548 O O . ASN A 1 191 ? 6.305 -1.630 19.834 1.00 64.69 191 ASN A O 1
ATOM 1552 N N . LEU A 1 192 ? 4.651 -3.132 19.794 1.00 62.53 192 LEU A N 1
ATOM 1553 C CA . LEU A 1 192 ? 3.591 -2.210 20.189 1.00 62.53 192 LEU A CA 1
ATOM 1554 C C . LEU A 1 192 ? 3.822 -1.667 21.603 1.00 62.53 192 LEU A C 1
ATOM 1556 O O . LEU A 1 192 ? 3.685 -0.465 21.816 1.00 62.53 192 LEU A O 1
ATOM 1560 N N . ALA A 1 193 ? 4.303 -2.503 22.528 1.00 63.12 193 ALA A N 1
ATOM 1561 C CA . ALA A 1 193 ? 4.740 -2.060 23.852 1.00 63.12 193 ALA A CA 1
ATOM 1562 C C . ALA A 1 193 ? 5.892 -1.034 23.790 1.00 63.12 193 ALA A C 1
ATOM 1564 O O . ALA A 1 193 ? 5.901 -0.075 24.561 1.00 63.12 193 ALA A O 1
ATOM 1565 N N . ARG A 1 194 ? 6.834 -1.180 22.844 1.00 62.25 194 ARG A N 1
ATOM 1566 C CA . ARG A 1 194 ? 7.940 -0.220 22.647 1.00 62.25 194 ARG A CA 1
ATOM 1567 C C . ARG A 1 194 ? 7.469 1.136 22.126 1.00 62.25 194 ARG A C 1
ATOM 1569 O O . ARG A 1 194 ? 8.064 2.147 22.477 1.00 62.25 194 ARG A O 1
ATOM 1576 N N . TYR A 1 195 ? 6.424 1.165 21.303 1.00 56.19 195 TYR A N 1
ATOM 1577 C CA . TYR A 1 195 ? 5.882 2.410 20.754 1.00 56.19 195 TYR A CA 1
ATOM 1578 C C . TYR A 1 195 ? 4.819 3.074 21.645 1.00 56.19 195 TYR A C 1
ATOM 1580 O O . TYR A 1 195 ? 4.610 4.280 21.538 1.00 56.19 195 TYR A O 1
ATOM 1588 N N . ALA A 1 196 ? 4.145 2.304 22.505 1.00 56.56 196 ALA A N 1
ATOM 1589 C CA . ALA A 1 196 ? 3.183 2.808 23.485 1.00 56.56 196 ALA A CA 1
ATOM 159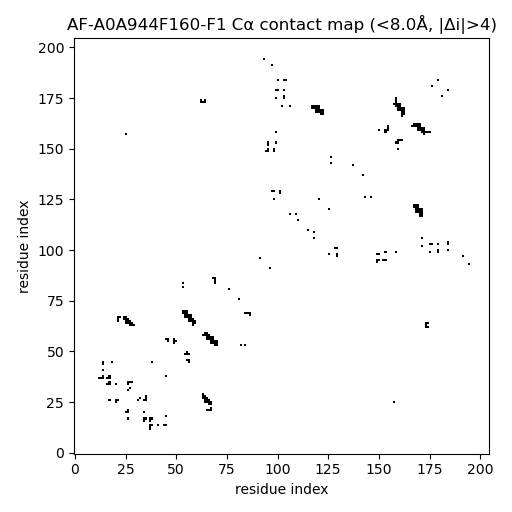0 C C . ALA A 1 196 ? 3.857 3.433 24.719 1.00 56.56 196 ALA A C 1
ATOM 1592 O O . ALA A 1 196 ? 3.225 4.212 25.435 1.00 56.56 196 ALA A O 1
ATOM 1593 N N . ALA A 1 197 ? 5.130 3.115 24.971 1.00 50.47 197 ALA A N 1
ATOM 1594 C CA . ALA A 1 197 ? 5.917 3.812 25.974 1.00 50.47 197 ALA A CA 1
ATOM 1595 C C . ALA A 1 197 ? 6.121 5.270 25.519 1.00 50.47 197 ALA A C 1
ATOM 1597 O O . ALA A 1 197 ? 6.630 5.490 24.416 1.00 50.47 197 ALA A O 1
ATOM 1598 N N . PRO A 1 198 ? 5.732 6.280 26.322 1.00 45.38 198 PRO A N 1
ATOM 1599 C CA . PRO A 1 198 ? 6.064 7.656 25.997 1.00 45.38 198 PRO A CA 1
ATOM 1600 C C . PRO A 1 198 ? 7.580 7.741 25.841 1.00 45.38 198 PRO A C 1
ATOM 1602 O O . PRO A 1 198 ? 8.323 7.307 26.721 1.00 45.38 198 PRO A O 1
ATOM 1605 N N . THR A 1 199 ? 8.047 8.286 24.718 1.00 42.97 199 THR A N 1
ATOM 1606 C CA . THR A 1 199 ? 9.431 8.736 24.605 1.00 42.97 199 THR A CA 1
ATOM 1607 C C . THR A 1 199 ? 9.608 9.840 25.635 1.00 42.97 199 THR A C 1
ATOM 1609 O O . THR A 1 199 ? 9.306 11.002 25.364 1.00 42.97 199 THR A O 1
ATOM 1612 N N . THR A 1 200 ? 10.025 9.477 26.845 1.00 34.84 200 THR A N 1
ATOM 1613 C CA . THR A 1 200 ? 10.596 10.426 27.790 1.00 34.84 200 THR A CA 1
ATOM 1614 C C . THR A 1 200 ? 11.769 11.058 27.049 1.00 34.84 200 THR A C 1
ATOM 1616 O O . THR A 1 200 ? 12.669 10.321 26.643 1.00 34.84 200 THR A O 1
ATOM 1619 N N . PRO A 1 201 ? 11.760 12.372 26.773 1.00 36.72 201 PRO A N 1
ATOM 1620 C CA . PRO A 1 201 ? 12.937 13.010 26.218 1.00 36.72 201 PRO A CA 1
ATOM 1621 C C . PRO A 1 201 ? 14.046 12.846 27.258 1.00 36.72 201 PRO A C 1
ATOM 1623 O O . PRO A 1 201 ? 13.954 13.389 28.359 1.00 36.72 201 PRO A O 1
ATOM 1626 N N . GLU A 1 202 ? 15.047 12.025 26.941 1.00 35.88 202 GLU A N 1
ATOM 1627 C CA . GLU A 1 202 ? 16.265 11.942 27.736 1.00 35.88 202 GLU A CA 1
ATOM 1628 C C . GLU A 1 202 ? 16.868 13.348 27.799 1.00 35.88 202 GLU A C 1
ATOM 1630 O O . GLU A 1 202 ? 17.024 14.030 26.783 1.00 35.88 202 GLU A O 1
ATOM 1635 N N . GLY A 1 203 ? 17.083 13.810 29.030 1.00 38.12 203 GLY A N 1
ATOM 1636 C CA . GLY A 1 203 ? 17.473 15.174 29.344 1.00 38.12 203 GLY A CA 1
ATOM 1637 C C . GLY A 1 203 ? 18.703 15.634 28.569 1.00 38.12 203 GLY A C 1
ATOM 1638 O O . GLY A 1 203 ? 19.720 14.948 28.516 1.00 38.12 203 GLY A O 1
ATOM 1639 N N . GLN A 1 204 ? 18.610 16.847 28.029 1.00 34.75 204 GLN A N 1
ATOM 1640 C CA . GLN A 1 204 ? 19.787 17.654 27.738 1.00 34.75 204 GLN A CA 1
ATOM 1641 C C . GLN A 1 204 ? 20.420 18.029 29.084 1.00 34.75 204 GLN A C 1
ATOM 1643 O O . GLN A 1 204 ? 19.805 18.749 29.874 1.00 34.75 204 GLN A O 1
ATOM 1648 N N . GLN A 1 205 ? 21.603 17.475 29.354 1.00 34.62 205 GLN A N 1
ATOM 1649 C CA . GLN A 1 205 ? 22.585 18.080 30.256 1.00 34.62 205 GLN A CA 1
ATOM 1650 C C . GLN A 1 205 ? 23.452 19.045 29.453 1.00 34.62 205 GLN A C 1
ATOM 1652 O O . GLN A 1 205 ? 23.772 18.702 28.291 1.00 34.62 205 GLN A O 1
#

Mean predicted aligned error: 10.0 Å